Protein AF-A0A428T4E6-F1 (afdb_monomer)

Sequence (309 aa):
MQRTDRVSRVTAYCTAQAYKIKPTAEFLRKKHEAKTKLYDDCLYVIYALPLLNGTDGYRVRSRPILKTPGTGKTVLDLEIERSEQRDHHEGYFEDDAYTGASPDRGHSMPSHFSDRPVTPEEHNNPFRHDDDDSAMNRLAPDAKNFAEMFVYSYGVVVFWNFTEHQEKDILADLTFADADAIENGTSGLLTRPLDEDDFETEEFHFEYSADIKRPRVFNDMITLLPRSDHMIKLTISHAIAQSTRLCFFEERMSETMLDAQHVPKTLALTGELNMTRAEIIRMVGRLFKSRVDINLCECSLSDKSKQQS

Structure (mmCIF, N/CA/C/O backbone):
data_AF-A0A428T4E6-F1
#
_entry.id   AF-A0A428T4E6-F1
#
loop_
_atom_site.group_PDB
_atom_site.id
_atom_site.type_symbol
_atom_site.label_atom_id
_atom_site.label_alt_id
_atom_site.label_comp_id
_atom_site.label_asym_id
_atom_site.label_entity_id
_atom_site.label_seq_id
_atom_site.pdbx_PDB_ins_code
_atom_site.Cartn_x
_atom_site.Cartn_y
_atom_site.Cartn_z
_atom_site.occupancy
_atom_site.B_iso_or_equiv
_atom_site.auth_seq_id
_atom_site.auth_comp_id
_atom_site.auth_asym_id
_atom_site.auth_atom_id
_atom_site.pdbx_PDB_model_num
ATOM 1 N N . MET A 1 1 ? 5.502 -30.007 -1.366 1.00 38.00 1 MET A N 1
ATOM 2 C CA . MET A 1 1 ? 5.768 -28.784 -2.151 1.00 38.00 1 MET A CA 1
ATOM 3 C C . MET A 1 1 ? 4.434 -28.279 -2.664 1.00 38.00 1 MET A C 1
ATOM 5 O O . MET A 1 1 ? 3.852 -28.905 -3.543 1.00 38.00 1 MET A O 1
ATOM 9 N N . GLN A 1 2 ? 3.872 -27.289 -1.969 1.00 38.66 2 GLN A N 1
ATOM 10 C CA . GLN A 1 2 ? 2.518 -26.772 -2.186 1.00 38.66 2 GLN A CA 1
ATOM 11 C C . GLN A 1 2 ? 2.459 -25.927 -3.466 1.00 38.66 2 GLN A C 1
ATOM 13 O O . GLN A 1 2 ? 3.445 -25.326 -3.872 1.00 38.66 2 GLN A O 1
ATOM 18 N N . ARG A 1 3 ? 1.296 -25.917 -4.124 1.00 43.81 3 ARG A N 1
ATOM 19 C CA . ARG A 1 3 ? 1.036 -25.238 -5.409 1.00 43.81 3 ARG A CA 1
ATOM 20 C C . ARG A 1 3 ? 1.114 -23.699 -5.349 1.00 43.81 3 ARG A C 1
ATOM 22 O O . ARG A 1 3 ? 0.936 -23.068 -6.384 1.00 43.81 3 ARG A O 1
ATOM 29 N N . THR A 1 4 ? 1.387 -23.120 -4.184 1.00 43.72 4 THR A N 1
ATOM 30 C CA . THR A 1 4 ? 1.463 -21.677 -3.912 1.00 43.72 4 THR A CA 1
ATOM 31 C C . THR A 1 4 ? 2.691 -20.986 -4.519 1.00 43.72 4 THR A C 1
ATOM 33 O O . THR A 1 4 ? 2.640 -19.792 -4.767 1.00 43.72 4 THR A O 1
ATOM 36 N N . ASP A 1 5 ? 3.747 -21.719 -4.890 1.00 48.53 5 ASP A N 1
ATOM 37 C CA . ASP A 1 5 ? 4.975 -21.138 -5.476 1.00 48.53 5 ASP A CA 1
ATOM 38 C C . ASP A 1 5 ? 4.875 -20.745 -6.968 1.00 48.53 5 ASP A C 1
ATOM 40 O O . ASP A 1 5 ? 5.871 -20.347 -7.577 1.00 48.53 5 ASP A O 1
ATOM 44 N N . ARG A 1 6 ? 3.715 -20.908 -7.622 1.00 57.44 6 ARG A N 1
ATOM 45 C CA . ARG A 1 6 ? 3.610 -20.739 -9.088 1.00 57.44 6 ARG A CA 1
ATOM 46 C C . ARG A 1 6 ? 2.923 -19.471 -9.574 1.00 57.44 6 ARG A C 1
ATOM 48 O O . ARG A 1 6 ? 3.064 -19.171 -10.761 1.00 57.44 6 ARG A O 1
ATOM 55 N N . VAL A 1 7 ? 2.205 -18.754 -8.716 1.00 71.00 7 VAL A N 1
ATOM 56 C CA . VAL A 1 7 ? 1.372 -17.621 -9.137 1.00 71.00 7 VAL A CA 1
ATOM 57 C C . VAL A 1 7 ? 1.880 -16.344 -8.479 1.00 71.00 7 VAL A C 1
ATOM 59 O O . VAL A 1 7 ? 2.285 -16.358 -7.320 1.00 71.00 7 VAL A O 1
ATOM 62 N N . SER A 1 8 ? 1.930 -15.257 -9.246 1.00 88.38 8 SER A N 1
ATOM 63 C CA . SER A 1 8 ? 2.404 -13.973 -8.740 1.00 88.38 8 SER A CA 1
ATOM 64 C C . SER A 1 8 ? 1.383 -13.384 -7.758 1.00 88.38 8 SER A C 1
ATOM 66 O O . SER A 1 8 ? 0.182 -13.593 -7.913 1.00 88.38 8 SER A O 1
ATOM 68 N N . ARG A 1 9 ? 1.860 -12.666 -6.738 1.00 92.12 9 ARG A N 1
ATOM 69 C CA . ARG A 1 9 ? 1.040 -12.140 -5.634 1.00 92.12 9 ARG A CA 1
ATOM 70 C C . ARG A 1 9 ? 0.607 -10.698 -5.880 1.00 92.12 9 ARG A C 1
ATOM 72 O O . ARG A 1 9 ? 1.363 -9.928 -6.481 1.00 92.12 9 ARG A O 1
ATOM 79 N N . VAL A 1 10 ? -0.574 -10.348 -5.384 1.00 95.50 10 VAL A N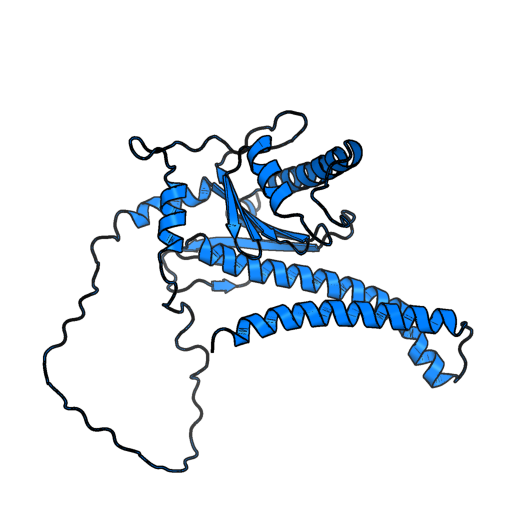 1
ATOM 80 C CA . VAL A 1 10 ? -1.001 -8.966 -5.157 1.00 95.50 10 VAL A CA 1
ATOM 81 C C . VAL A 1 10 ? -1.476 -8.858 -3.718 1.00 95.50 10 VAL A C 1
ATOM 83 O O . VAL A 1 10 ? -2.431 -9.531 -3.352 1.00 95.50 10 VAL A O 1
ATOM 86 N N . THR A 1 11 ? -0.837 -8.021 -2.914 1.00 96.88 11 THR A N 1
ATOM 87 C CA . THR A 1 11 ? -1.138 -7.937 -1.480 1.00 96.88 11 THR A CA 1
ATOM 88 C C . THR A 1 11 ? -1.366 -6.488 -1.088 1.00 96.88 11 THR A C 1
ATOM 90 O O . THR A 1 11 ? -0.564 -5.625 -1.444 1.00 96.88 11 THR A O 1
ATOM 93 N N . ALA A 1 12 ? -2.443 -6.200 -0.367 1.00 97.62 12 ALA A N 1
ATOM 94 C CA . ALA A 1 12 ? -2.733 -4.878 0.171 1.00 97.62 12 ALA A CA 1
ATOM 95 C C . ALA A 1 12 ? -2.578 -4.869 1.688 1.00 97.62 12 ALA A C 1
ATOM 97 O O . ALA A 1 12 ? -3.033 -5.793 2.348 1.00 97.62 12 ALA A O 1
ATOM 98 N N . TYR A 1 13 ? -1.970 -3.812 2.223 1.00 97.44 13 TYR A N 1
ATOM 99 C CA . TYR A 1 13 ? -1.756 -3.612 3.654 1.00 97.44 13 TYR A CA 1
ATOM 100 C C . TYR A 1 13 ? -2.266 -2.241 4.083 1.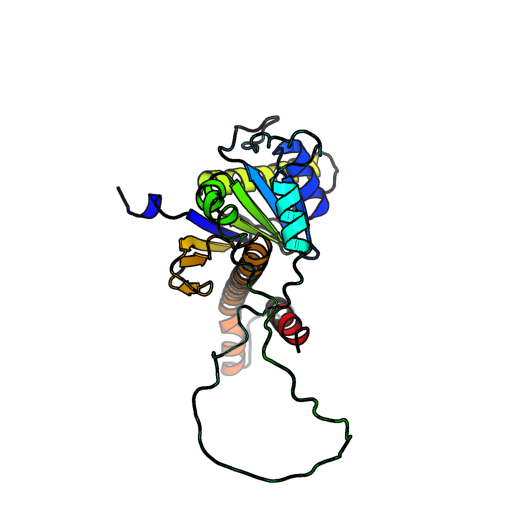00 97.44 13 TYR A C 1
ATOM 102 O O . TYR A 1 13 ? -1.838 -1.223 3.531 1.00 97.44 13 TYR A O 1
ATOM 110 N N . CYS A 1 14 ? -3.127 -2.197 5.096 1.00 96.38 14 CYS A N 1
ATOM 111 C CA . CYS A 1 14 ? -3.497 -0.976 5.802 1.00 96.38 14 CYS A CA 1
ATOM 112 C C . CYS A 1 14 ? -2.665 -0.864 7.082 1.00 96.38 14 CYS A C 1
ATOM 114 O O . CYS A 1 14 ? -2.940 -1.537 8.067 1.00 96.38 14 CYS A O 1
ATOM 116 N N . THR A 1 15 ? -1.647 -0.003 7.075 1.00 95.19 15 THR A N 1
ATOM 117 C CA . THR A 1 15 ? -0.630 0.062 8.147 1.00 95.19 15 THR A CA 1
ATOM 118 C C . THR A 1 15 ? -0.631 1.382 8.915 1.00 95.19 15 THR A C 1
ATOM 120 O O . THR A 1 15 ? 0.059 1.534 9.922 1.00 95.19 15 THR A O 1
ATOM 123 N N . ALA A 1 16 ? -1.370 2.386 8.438 1.00 94.38 16 ALA A N 1
ATOM 124 C CA . ALA A 1 16 ? -1.423 3.709 9.049 1.00 94.38 16 ALA A CA 1
ATOM 125 C C . ALA A 1 16 ? -2.749 4.416 8.760 1.00 94.38 16 ALA A C 1
ATOM 127 O O . ALA A 1 16 ? -3.536 4.014 7.901 1.00 94.38 16 ALA A O 1
ATOM 128 N N . GLN A 1 17 ? -2.998 5.541 9.436 1.00 91.00 17 GLN A N 1
ATOM 129 C CA . GLN A 1 17 ? -4.125 6.395 9.049 1.00 91.00 17 GLN A CA 1
ATOM 130 C C . GLN A 1 17 ? -3.865 7.141 7.740 1.00 91.00 17 GLN A C 1
ATOM 132 O O . GLN A 1 17 ? -4.818 7.359 6.994 1.00 91.00 17 GLN A O 1
ATOM 137 N N . ALA A 1 18 ? -2.615 7.538 7.479 1.00 93.06 18 ALA A N 1
ATOM 138 C CA . ALA A 1 18 ? -2.223 8.194 6.236 1.00 93.06 18 ALA A CA 1
ATOM 139 C C . ALA A 1 18 ? -0.715 8.090 5.953 1.00 93.06 18 ALA A C 1
ATOM 141 O O . ALA A 1 18 ? 0.103 8.110 6.877 1.00 93.06 18 ALA A O 1
ATOM 142 N N . TYR A 1 19 ? -0.363 8.087 4.664 1.00 94.94 19 TYR A N 1
ATOM 143 C CA . TYR A 1 19 ? 1.010 8.234 4.172 1.00 94.94 19 TYR A CA 1
ATOM 144 C C . TYR A 1 19 ? 1.249 9.643 3.632 1.00 94.94 19 TYR A C 1
ATOM 146 O O . TYR A 1 19 ? 0.488 10.163 2.812 1.00 94.94 19 TYR A O 1
ATOM 154 N N . LYS A 1 20 ? 2.373 10.255 4.013 1.00 94.50 20 LYS A N 1
ATOM 155 C CA . LYS A 1 20 ? 2.839 11.494 3.388 1.00 94.50 20 LYS A CA 1
ATOM 156 C C . LYS A 1 20 ? 3.534 11.159 2.074 1.00 94.50 20 LYS A C 1
ATOM 158 O O . LYS A 1 20 ? 4.721 10.833 2.029 1.00 94.50 20 LYS A O 1
ATOM 163 N N . ILE A 1 21 ? 2.780 11.279 0.988 1.00 94.81 21 ILE A N 1
ATOM 164 C CA . ILE A 1 21 ? 3.174 10.835 -0.352 1.00 94.81 21 ILE A CA 1
ATOM 165 C C . ILE A 1 21 ? 4.509 11.424 -0.836 1.00 94.81 21 ILE A C 1
ATOM 167 O O . ILE A 1 21 ? 5.379 10.684 -1.289 1.00 94.81 21 ILE A O 1
ATOM 171 N N . LYS A 1 22 ? 4.717 12.743 -0.719 1.00 94.00 22 LYS A N 1
ATOM 172 C CA . LYS A 1 22 ? 5.949 13.395 -1.206 1.00 94.00 22 LYS A CA 1
ATOM 173 C C . LYS A 1 22 ? 7.207 12.941 -0.437 1.00 94.00 22 LYS A C 1
ATOM 175 O O . LYS A 1 22 ? 8.137 12.485 -1.101 1.00 94.00 22 LYS A O 1
ATOM 180 N N . PRO A 1 23 ? 7.244 12.985 0.915 1.00 94.62 23 PRO A N 1
ATOM 181 C CA . PRO A 1 23 ? 8.342 12.396 1.688 1.00 94.62 23 PRO A CA 1
ATOM 182 C C . PRO A 1 23 ? 8.594 10.925 1.353 1.00 94.62 23 PRO A C 1
ATOM 184 O O . PRO A 1 23 ? 9.740 10.531 1.156 1.00 94.62 23 PRO A O 1
ATOM 187 N N . THR A 1 24 ? 7.525 10.138 1.202 1.00 95.62 24 THR A N 1
ATOM 188 C CA . THR A 1 24 ? 7.622 8.708 0.867 1.00 95.62 24 THR A CA 1
ATOM 189 C C . THR A 1 24 ? 8.270 8.499 -0.499 1.00 95.62 24 THR A C 1
ATOM 191 O O . THR A 1 24 ? 9.198 7.705 -0.637 1.00 95.62 24 THR A O 1
ATOM 194 N N . ALA A 1 25 ? 7.875 9.281 -1.504 1.00 96.19 25 ALA A N 1
ATOM 195 C CA . ALA A 1 25 ? 8.471 9.226 -2.835 1.00 96.19 25 ALA A CA 1
ATOM 196 C C . ALA A 1 25 ? 9.964 9.594 -2.832 1.00 96.19 25 ALA A C 1
ATOM 198 O O . ALA A 1 25 ? 10.751 9.016 -3.586 1.00 96.19 25 ALA A O 1
ATOM 199 N N . GLU A 1 26 ? 10.365 10.570 -2.012 1.00 95.00 26 GLU A N 1
ATOM 200 C CA . GLU A 1 26 ? 11.772 10.941 -1.860 1.00 95.00 26 GLU A CA 1
ATOM 201 C C . GLU A 1 26 ? 12.591 9.857 -1.171 1.00 95.00 26 GLU A C 1
ATOM 203 O O . GLU A 1 26 ? 13.692 9.554 -1.634 1.00 95.00 26 GLU A O 1
ATOM 208 N N . PHE A 1 27 ? 12.056 9.282 -0.096 1.00 95.00 27 PHE A N 1
ATOM 209 C CA . PHE A 1 27 ? 12.682 8.194 0.641 1.00 95.00 27 PHE A CA 1
ATOM 210 C C . PHE A 1 27 ? 12.947 6.995 -0.276 1.00 95.00 27 PHE A C 1
ATOM 212 O O . PHE A 1 27 ? 14.098 6.593 -0.442 1.00 95.00 27 PHE A O 1
ATOM 219 N N . LEU A 1 28 ? 11.917 6.501 -0.968 1.00 96.00 28 LEU A N 1
ATOM 220 C CA . LEU A 1 28 ? 12.029 5.324 -1.834 1.00 96.00 28 LEU A CA 1
ATOM 221 C C . LEU A 1 28 ? 12.982 5.558 -3.016 1.00 96.00 28 LEU A C 1
ATOM 223 O O . LEU A 1 28 ? 13.727 4.661 -3.406 1.00 96.00 28 LEU A O 1
ATOM 227 N N . ARG A 1 29 ? 13.031 6.783 -3.554 1.00 94.62 29 ARG A N 1
ATOM 228 C CA . ARG A 1 29 ? 13.977 7.134 -4.623 1.00 94.62 29 ARG A CA 1
ATOM 229 C C . ARG A 1 29 ? 15.424 7.205 -4.130 1.00 94.62 29 ARG A C 1
ATOM 231 O O . ARG A 1 29 ? 16.326 6.810 -4.860 1.00 94.62 29 ARG A O 1
ATOM 238 N N . LYS A 1 30 ? 15.657 7.747 -2.929 1.00 93.69 30 LYS A N 1
ATOM 239 C CA . LYS A 1 30 ? 17.008 7.966 -2.379 1.00 93.69 30 LYS A CA 1
ATOM 240 C C . LYS A 1 30 ? 17.595 6.708 -1.739 1.00 93.69 30 LYS A C 1
ATOM 242 O O . LYS A 1 30 ? 18.776 6.450 -1.923 1.00 93.69 30 LYS A O 1
ATOM 247 N N . LYS A 1 31 ? 16.795 5.967 -0.970 1.00 94.31 31 LYS A N 1
ATOM 248 C CA . LYS A 1 31 ? 17.252 4.827 -0.160 1.00 94.31 31 LYS A CA 1
ATOM 249 C C . LYS A 1 31 ? 17.039 3.491 -0.858 1.00 94.31 31 LYS A C 1
ATOM 251 O O . LYS A 1 31 ? 17.955 2.680 -0.890 1.00 94.31 31 LYS A O 1
ATOM 256 N N . HIS A 1 32 ? 15.876 3.290 -1.476 1.00 95.38 32 HIS A N 1
ATOM 257 C CA . HIS A 1 32 ? 15.578 2.036 -2.173 1.00 95.38 32 HIS A CA 1
ATOM 258 C C . HIS A 1 32 ? 16.009 2.072 -3.649 1.00 95.38 32 HIS A C 1
ATOM 260 O O . HIS A 1 32 ? 15.813 1.085 -4.349 1.00 95.38 32 H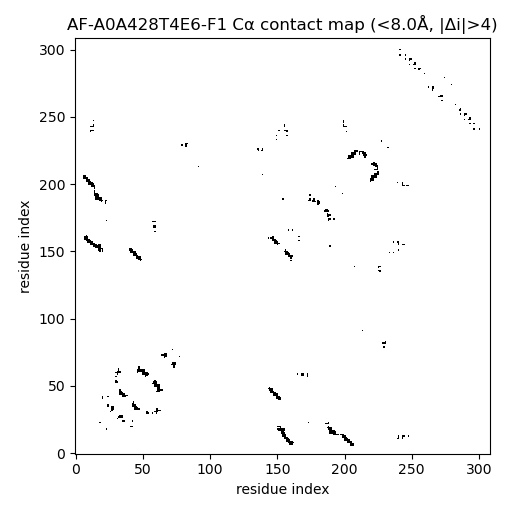IS A O 1
ATOM 266 N N . GLU A 1 33 ? 16.556 3.189 -4.150 1.00 94.38 33 GLU A N 1
ATOM 267 C CA . GLU A 1 33 ? 16.912 3.389 -5.570 1.00 94.38 33 GLU A CA 1
ATOM 268 C C . GLU A 1 33 ? 15.754 3.051 -6.537 1.00 94.38 33 GLU A C 1
ATOM 270 O O . GLU A 1 33 ? 15.963 2.712 -7.704 1.00 94.38 33 GLU A O 1
ATOM 275 N N . ALA A 1 34 ? 14.515 3.122 -6.040 1.00 93.81 34 ALA A N 1
ATOM 276 C CA . ALA A 1 34 ? 13.325 2.721 -6.770 1.00 93.81 34 ALA A CA 1
ATOM 277 C C . ALA A 1 34 ? 12.817 3.867 -7.645 1.00 93.81 34 ALA A C 1
ATOM 279 O O . ALA A 1 34 ? 12.963 5.055 -7.330 1.00 93.81 34 ALA A O 1
ATOM 280 N N . LYS A 1 35 ? 12.178 3.510 -8.758 1.00 92.25 35 LYS A N 1
ATOM 281 C CA . LYS A 1 35 ? 11.569 4.495 -9.646 1.00 92.25 35 LYS A CA 1
ATOM 282 C C . LYS A 1 35 ? 10.208 4.892 -9.091 1.00 92.25 35 LYS A C 1
ATOM 284 O O . LYS A 1 35 ? 9.406 4.019 -8.791 1.00 92.25 35 LYS A O 1
ATOM 289 N N . THR A 1 36 ? 9.941 6.190 -8.985 1.00 94.50 36 THR A N 1
ATOM 290 C CA . THR A 1 36 ? 8.690 6.715 -8.424 1.00 94.50 36 THR A CA 1
ATOM 291 C C . THR A 1 36 ? 7.962 7.619 -9.409 1.00 94.50 36 THR A C 1
ATOM 293 O O . THR A 1 36 ? 8.590 8.391 -10.138 1.00 94.50 36 THR A O 1
ATOM 296 N N . LYS A 1 37 ? 6.631 7.542 -9.408 1.00 93.31 37 LYS A N 1
ATOM 297 C CA . LYS A 1 37 ? 5.733 8.422 -10.150 1.00 93.31 37 LYS A CA 1
ATOM 298 C C . LYS A 1 37 ? 4.522 8.791 -9.300 1.00 93.31 37 LYS A C 1
ATOM 300 O O . LYS A 1 37 ? 3.977 7.958 -8.588 1.00 93.31 37 LYS A O 1
ATOM 305 N N . LEU A 1 38 ? 4.135 10.060 -9.356 1.00 93.94 38 LEU A N 1
ATOM 306 C CA . LEU A 1 38 ? 2.995 10.586 -8.617 1.00 93.94 38 LEU A CA 1
ATOM 307 C C . LEU A 1 38 ? 1.777 10.660 -9.534 1.00 93.94 38 LEU A C 1
ATOM 309 O O . LEU A 1 38 ? 1.871 11.238 -10.616 1.00 93.94 38 LEU A O 1
ATOM 313 N N . TYR A 1 39 ? 0.665 10.119 -9.053 1.00 90.12 39 TYR A N 1
ATOM 314 C CA . TYR A 1 39 ? -0.686 10.364 -9.551 1.00 90.12 39 TYR A CA 1
ATOM 315 C C . TYR A 1 39 ? -1.465 11.147 -8.486 1.00 90.12 39 TYR A C 1
ATOM 317 O O . TYR A 1 39 ? -0.963 11.342 -7.375 1.00 90.12 39 TYR A O 1
ATOM 325 N N . ASP A 1 40 ? -2.679 11.594 -8.807 1.00 80.56 40 ASP A N 1
ATOM 326 C CA . ASP A 1 40 ? -3.449 12.500 -7.942 1.00 80.56 40 ASP A CA 1
ATOM 327 C C . ASP A 1 40 ? -3.686 11.932 -6.530 1.00 80.56 40 ASP A C 1
ATOM 329 O O . ASP A 1 40 ? -3.444 12.623 -5.539 1.00 80.56 40 ASP A O 1
ATOM 333 N N . ASP A 1 41 ? -4.053 10.649 -6.431 1.00 82.50 41 ASP A N 1
ATOM 334 C CA . ASP A 1 41 ? -4.400 9.992 -5.159 1.00 82.50 41 ASP A CA 1
ATOM 335 C C . ASP A 1 41 ? -3.356 8.972 -4.666 1.00 82.50 41 ASP A C 1
ATOM 337 O O . ASP A 1 41 ? -3.501 8.408 -3.574 1.00 82.50 41 ASP A O 1
ATOM 341 N N . CYS A 1 42 ? -2.304 8.697 -5.446 1.00 94.06 42 CYS A N 1
ATOM 342 C CA . CYS A 1 42 ? -1.351 7.636 -5.119 1.00 94.06 42 CYS A CA 1
ATOM 343 C C . CYS A 1 42 ? 0.071 7.880 -5.633 1.00 94.06 42 CYS A C 1
ATOM 345 O O . CYS A 1 42 ? 0.313 8.564 -6.629 1.00 94.06 42 CYS A O 1
ATOM 347 N N . LEU A 1 43 ? 1.019 7.216 -4.986 1.00 96.94 43 LEU A N 1
ATOM 348 C CA . LEU A 1 43 ? 2.396 7.078 -5.428 1.00 96.94 43 LEU A CA 1
ATOM 349 C C . LEU A 1 43 ? 2.597 5.694 -6.043 1.00 96.94 43 LEU A C 1
ATOM 351 O O . LEU A 1 43 ? 2.483 4.685 -5.354 1.00 96.94 43 LEU A O 1
ATOM 355 N N . TYR A 1 44 ? 2.947 5.666 -7.322 1.00 96.38 44 TYR A N 1
ATOM 356 C CA . TYR A 1 44 ? 3.356 4.466 -8.039 1.00 96.38 44 TYR A CA 1
ATOM 357 C C . TYR A 1 44 ? 4.871 4.297 -7.966 1.00 96.38 44 TYR A C 1
ATOM 359 O O . TYR A 1 44 ? 5.636 5.243 -8.184 1.00 96.38 44 TYR A O 1
ATOM 367 N N . VAL A 1 45 ? 5.315 3.088 -7.645 1.00 96.44 45 VAL A N 1
ATOM 368 C CA . VAL A 1 45 ? 6.719 2.757 -7.419 1.00 96.44 45 VAL A CA 1
ATOM 369 C C . VAL A 1 45 ? 7.057 1.468 -8.144 1.00 96.44 45 VAL A C 1
ATOM 371 O O . VAL A 1 45 ? 6.326 0.488 -8.049 1.00 96.44 45 VAL A O 1
ATOM 374 N N . ILE A 1 46 ? 8.184 1.455 -8.848 1.00 94.50 46 ILE A N 1
ATOM 375 C CA . ILE A 1 46 ? 8.660 0.291 -9.592 1.00 94.50 46 ILE A CA 1
ATOM 376 C C . ILE A 1 46 ? 10.017 -0.133 -9.048 1.00 94.50 46 ILE A C 1
ATOM 378 O O . ILE A 1 46 ? 10.962 0.664 -8.988 1.00 94.50 46 ILE A O 1
ATOM 382 N N . TYR A 1 47 ? 10.106 -1.416 -8.725 1.00 94.50 47 TYR A N 1
ATOM 383 C CA . TYR A 1 47 ? 11.318 -2.123 -8.359 1.00 94.50 47 TYR A CA 1
ATOM 384 C C . TYR A 1 47 ? 11.704 -3.075 -9.476 1.00 94.50 47 TYR A C 1
ATOM 386 O O . TYR A 1 47 ? 10.903 -3.887 -9.927 1.00 94.50 47 TYR A O 1
ATOM 394 N N . ALA A 1 48 ? 12.952 -3.010 -9.911 1.00 92.56 48 ALA A N 1
ATOM 395 C CA . ALA A 1 48 ? 13.509 -4.020 -10.789 1.00 92.56 48 ALA A CA 1
ATOM 396 C C . ALA A 1 48 ? 14.043 -5.189 -9.942 1.00 92.56 48 ALA A C 1
ATOM 398 O O . ALA A 1 48 ? 14.742 -4.986 -8.947 1.00 92.56 48 ALA A O 1
ATOM 399 N N . LEU A 1 49 ? 13.713 -6.414 -10.344 1.00 90.38 49 LEU A N 1
ATOM 400 C CA . LEU A 1 49 ? 14.064 -7.653 -9.655 1.00 90.38 49 LEU A CA 1
ATOM 401 C C . LEU A 1 49 ? 15.348 -8.281 -10.237 1.00 90.38 49 LEU A C 1
ATOM 403 O O . LEU A 1 49 ? 15.611 -8.159 -11.441 1.00 90.38 49 LEU A O 1
ATOM 407 N N . PRO A 1 50 ? 16.167 -8.977 -9.427 1.00 92.25 50 PRO A N 1
ATOM 408 C CA . PRO A 1 50 ? 15.970 -9.238 -7.999 1.00 92.25 50 PRO A CA 1
ATOM 409 C C . PRO A 1 50 ? 16.212 -7.990 -7.139 1.00 92.25 50 PRO A C 1
ATOM 411 O O . PRO A 1 50 ? 17.043 -7.148 -7.487 1.00 92.25 50 PRO A O 1
ATOM 414 N N . LEU A 1 51 ? 15.498 -7.895 -6.012 1.00 93.06 51 LEU A N 1
ATOM 415 C CA . LEU A 1 51 ? 15.817 -6.909 -4.981 1.00 93.06 51 LEU A CA 1
ATOM 416 C C . LEU A 1 51 ? 17.205 -7.204 -4.408 1.00 93.06 51 LEU A C 1
ATOM 418 O O . LEU A 1 51 ? 17.602 -8.360 -4.254 1.00 93.06 51 LEU A O 1
ATOM 422 N N . LEU A 1 52 ? 17.942 -6.142 -4.118 1.00 94.06 52 LEU A N 1
ATOM 423 C CA . LEU A 1 52 ? 19.270 -6.191 -3.523 1.00 94.06 52 LEU A CA 1
ATOM 424 C C . LEU A 1 52 ? 19.172 -5.747 -2.064 1.00 94.06 52 LEU A C 1
ATOM 426 O O . LEU A 1 52 ? 18.240 -5.037 -1.691 1.00 94.06 52 LEU A O 1
ATOM 430 N N . ASN A 1 53 ? 20.165 -6.108 -1.256 1.00 93.00 53 ASN A N 1
ATOM 431 C CA . ASN A 1 53 ? 20.242 -5.618 0.117 1.00 93.00 53 ASN A CA 1
ATOM 432 C C . ASN A 1 53 ? 20.423 -4.094 0.120 1.00 93.00 53 ASN A C 1
ATOM 434 O O . ASN A 1 53 ? 21.203 -3.552 -0.680 1.00 93.00 53 ASN A O 1
ATOM 438 N N . GLY A 1 54 ? 19.696 -3.432 1.015 1.00 89.12 54 GLY A N 1
ATOM 439 C CA . GLY A 1 54 ? 19.769 -1.996 1.236 1.00 89.12 54 GLY A CA 1
ATOM 440 C C . GLY A 1 54 ? 21.086 -1.558 1.882 1.00 89.12 54 GLY A C 1
ATOM 441 O O . GLY A 1 54 ? 21.949 -2.362 2.249 1.00 89.12 54 GLY A O 1
ATOM 442 N N . THR A 1 55 ? 21.257 -0.245 1.977 1.00 86.00 55 THR A N 1
ATOM 443 C CA . THR A 1 55 ? 22.395 0.419 2.627 1.00 86.00 55 THR A CA 1
ATOM 444 C C . THR A 1 55 ? 21.891 1.284 3.778 1.00 86.00 55 THR A C 1
ATOM 446 O O . THR A 1 55 ? 20.699 1.552 3.868 1.00 86.00 55 THR A O 1
ATOM 449 N N . ASP A 1 56 ? 22.778 1.752 4.658 1.00 83.44 56 ASP A N 1
ATOM 450 C C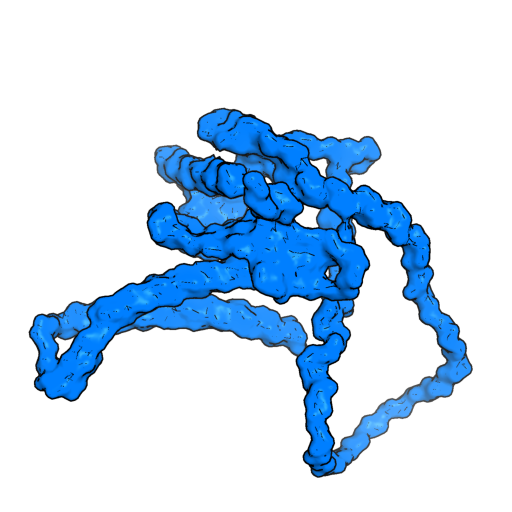A . ASP A 1 56 ? 22.430 2.652 5.774 1.00 83.44 56 ASP A CA 1
ATOM 451 C C . ASP A 1 56 ? 21.364 2.101 6.743 1.00 83.44 56 ASP A C 1
ATOM 453 O O . ASP A 1 56 ? 20.561 2.862 7.273 1.00 83.44 56 ASP A O 1
ATOM 457 N N . GLY A 1 57 ? 21.338 0.784 6.968 1.00 85.06 57 GLY A N 1
ATOM 458 C CA . GLY A 1 57 ? 20.391 0.144 7.891 1.00 85.06 57 GLY A CA 1
ATOM 459 C C . GLY A 1 57 ? 19.038 -0.240 7.280 1.00 85.06 57 GLY A C 1
ATOM 460 O O . GLY A 1 57 ? 18.261 -0.911 7.952 1.00 85.06 57 GLY A O 1
ATOM 461 N N . TYR A 1 58 ? 18.783 0.105 6.014 1.00 92.50 58 TYR A N 1
ATOM 462 C CA . TYR A 1 58 ? 17.602 -0.349 5.270 1.00 92.50 58 TYR A CA 1
ATOM 463 C C . TYR A 1 58 ? 17.817 -1.740 4.668 1.00 92.50 58 TYR A C 1
ATOM 465 O O . TYR A 1 58 ? 18.944 -2.125 4.334 1.00 92.50 58 TYR A O 1
ATOM 473 N N . ARG A 1 59 ? 16.735 -2.504 4.523 1.00 94.31 59 ARG A N 1
ATOM 474 C CA . ARG A 1 59 ? 16.764 -3.921 4.141 1.00 94.31 59 ARG A CA 1
ATOM 475 C C . ARG A 1 59 ? 16.844 -4.115 2.641 1.00 94.31 59 ARG A C 1
ATOM 477 O O . ARG A 1 59 ? 17.586 -4.993 2.196 1.00 94.31 59 ARG A O 1
ATOM 484 N N . VAL A 1 60 ? 16.152 -3.290 1.852 1.00 95.12 60 VAL A N 1
ATOM 485 C CA . VAL A 1 60 ? 16.007 -3.534 0.407 1.00 95.12 60 VAL A CA 1
ATOM 486 C C . VAL A 1 60 ? 16.336 -2.335 -0.480 1.00 95.12 60 VAL A C 1
ATOM 488 O O . VAL A 1 60 ? 16.163 -1.173 -0.122 1.00 95.12 60 VAL A O 1
ATOM 491 N N . ARG A 1 61 ? 16.764 -2.633 -1.710 1.00 94.44 61 ARG A N 1
ATOM 492 C CA . ARG A 1 61 ? 16.863 -1.675 -2.816 1.00 94.44 61 ARG A CA 1
ATOM 493 C C . ARG A 1 61 ? 16.589 -2.339 -4.166 1.00 94.44 61 ARG A C 1
ATOM 495 O O . ARG A 1 61 ? 16.841 -3.528 -4.361 1.00 94.44 61 ARG A O 1
ATOM 502 N N . SER A 1 62 ? 16.089 -1.559 -5.114 1.00 93.81 62 SER A N 1
ATOM 503 C CA . SER A 1 62 ? 15.911 -1.958 -6.508 1.00 93.81 62 SER A CA 1
ATOM 504 C C . SER A 1 62 ? 17.267 -2.118 -7.193 1.00 93.81 62 SER A C 1
ATOM 506 O O . SER A 1 62 ? 18.197 -1.349 -6.951 1.00 93.81 62 SER A O 1
ATOM 508 N N . ARG A 1 63 ? 17.384 -3.065 -8.129 1.00 91.94 63 ARG A N 1
ATOM 509 C CA . ARG A 1 63 ? 18.529 -3.055 -9.054 1.00 91.94 63 ARG A CA 1
ATOM 510 C C . ARG A 1 63 ? 18.476 -1.809 -9.963 1.00 91.94 63 ARG A C 1
ATOM 512 O O . ARG A 1 63 ? 17.381 -1.335 -10.287 1.00 91.94 63 ARG A O 1
ATOM 519 N N . PRO A 1 64 ? 19.626 -1.330 -10.469 1.00 86.12 64 PRO A N 1
ATOM 520 C CA . PRO A 1 64 ? 19.657 -0.275 -11.477 1.00 86.12 64 PRO A CA 1
ATOM 521 C C . PRO A 1 64 ? 18.953 -0.691 -12.778 1.00 86.12 64 PRO A C 1
ATOM 523 O O . PRO A 1 64 ? 19.187 -1.783 -13.308 1.00 86.12 64 PRO A O 1
ATOM 526 N N . ILE A 1 65 ? 18.119 0.201 -13.317 1.00 83.44 65 ILE A N 1
ATOM 527 C CA . ILE A 1 65 ? 17.430 0.017 -14.602 1.00 83.44 65 ILE A CA 1
ATOM 528 C C . ILE A 1 65 ? 18.284 0.637 -15.714 1.00 83.44 65 ILE A C 1
ATOM 530 O O . ILE A 1 65 ? 18.670 1.806 -15.639 1.00 83.44 65 ILE A O 1
ATOM 534 N N . LEU A 1 66 ? 18.582 -0.146 -16.754 1.00 78.81 66 LEU A N 1
ATOM 535 C CA . LEU A 1 66 ? 19.404 0.306 -17.875 1.00 78.81 66 LEU A CA 1
ATOM 536 C C . LEU A 1 66 ? 18.676 1.384 -18.692 1.00 78.81 66 LEU A C 1
ATOM 538 O O . LEU A 1 66 ? 17.493 1.259 -19.016 1.00 78.81 66 LEU A O 1
ATOM 542 N N . LYS A 1 67 ? 19.408 2.443 -19.044 1.00 81.25 67 LYS A N 1
ATOM 543 C CA . LYS A 1 67 ? 18.925 3.522 -19.912 1.00 81.25 67 LYS A CA 1
ATOM 544 C C . LYS A 1 67 ? 19.189 3.177 -21.372 1.00 81.25 67 LYS A C 1
ATOM 546 O O . LYS A 1 67 ? 20.256 2.662 -21.704 1.00 81.25 67 LYS A O 1
ATOM 551 N N . THR A 1 68 ? 18.238 3.496 -22.240 1.00 75.12 68 THR A N 1
ATOM 552 C CA . THR A 1 68 ? 18.374 3.257 -23.675 1.00 75.12 68 THR A CA 1
ATOM 553 C C . THR A 1 68 ? 19.412 4.221 -24.268 1.00 75.12 68 THR A C 1
ATOM 555 O O . THR A 1 68 ? 19.362 5.426 -23.979 1.00 75.12 68 THR A O 1
ATOM 558 N N . PRO A 1 69 ? 20.356 3.735 -25.098 1.00 65.56 69 PRO A N 1
ATOM 559 C CA . PRO A 1 69 ? 21.293 4.598 -25.810 1.00 65.56 69 PRO A CA 1
ATOM 560 C C . PRO A 1 69 ? 20.558 5.637 -26.670 1.00 65.56 69 PRO A C 1
ATOM 562 O O . PRO A 1 69 ? 19.635 5.300 -27.407 1.00 65.56 69 PRO A O 1
ATOM 565 N N . GLY A 1 70 ? 20.963 6.906 -26.578 1.00 72.69 70 GLY A N 1
ATOM 566 C CA . GLY A 1 70 ? 20.434 8.011 -27.390 1.00 72.69 70 GLY A CA 1
ATOM 567 C C . GLY A 1 70 ? 19.379 8.885 -26.701 1.00 72.69 70 GLY A C 1
ATOM 568 O O . GLY A 1 70 ? 19.496 10.104 -26.755 1.00 72.69 70 GLY A O 1
ATOM 569 N N . THR A 1 71 ? 18.394 8.307 -26.005 1.00 71.62 71 THR A N 1
ATOM 570 C CA . THR A 1 71 ? 17.327 9.085 -25.330 1.00 71.62 71 THR A CA 1
ATOM 571 C C . THR A 1 71 ? 17.618 9.383 -23.861 1.00 71.62 71 THR A C 1
ATOM 573 O O . THR A 1 71 ? 17.022 10.294 -23.293 1.00 71.62 71 THR A O 1
ATOM 576 N N . GLY A 1 72 ? 18.500 8.607 -23.216 1.00 74.56 72 GLY A N 1
ATOM 577 C CA . GLY A 1 72 ? 18.800 8.741 -21.784 1.00 74.56 72 GLY A CA 1
ATOM 578 C C . GLY A 1 72 ? 17.646 8.337 -20.851 1.00 74.56 72 GLY A C 1
ATOM 579 O O . GLY A 1 72 ? 17.813 8.380 -19.629 1.00 74.56 72 GLY A O 1
ATOM 580 N N . LYS A 1 73 ? 16.508 7.917 -21.418 1.00 78.00 73 LYS A N 1
ATOM 581 C CA . LYS A 1 73 ? 15.330 7.389 -20.724 1.00 78.00 73 LYS A CA 1
ATOM 582 C C . LYS A 1 73 ? 15.413 5.865 -20.621 1.00 78.00 73 LYS A C 1
ATOM 584 O O . LYS A 1 73 ? 16.033 5.207 -21.458 1.00 78.00 73 LYS A O 1
ATOM 589 N N . THR A 1 74 ? 14.807 5.294 -19.588 1.00 80.62 74 THR A N 1
ATOM 590 C CA . THR A 1 74 ? 14.641 3.839 -19.469 1.00 80.62 74 THR A CA 1
ATOM 591 C C . THR A 1 74 ? 13.511 3.360 -20.382 1.00 80.62 74 THR A C 1
ATOM 593 O O . THR A 1 74 ? 12.599 4.126 -20.690 1.00 80.62 74 THR A O 1
ATOM 596 N N . VAL A 1 75 ? 13.523 2.089 -20.796 1.00 77.69 75 VAL A N 1
ATOM 597 C CA . VAL A 1 75 ? 12.393 1.490 -21.542 1.00 77.69 75 VAL A CA 1
ATOM 598 C C . VAL A 1 75 ? 11.083 1.638 -20.756 1.00 77.69 75 VAL A C 1
ATOM 600 O O . VAL A 1 75 ? 10.054 1.978 -21.327 1.00 77.69 75 VAL A O 1
ATOM 603 N N . LEU A 1 76 ? 11.153 1.512 -19.428 1.00 80.69 76 LEU A N 1
ATOM 604 C CA . LEU A 1 76 ? 10.026 1.761 -18.530 1.00 80.69 76 LEU A CA 1
ATOM 605 C C . LEU A 1 76 ? 9.520 3.210 -18.565 1.00 80.69 76 LEU A C 1
ATOM 607 O O . LEU A 1 76 ? 8.340 3.434 -18.344 1.00 80.69 76 LEU A O 1
ATOM 611 N N . ASP A 1 77 ? 10.381 4.216 -18.762 1.00 81.94 77 ASP A N 1
ATOM 612 C CA . ASP A 1 77 ? 9.924 5.616 -18.883 1.00 81.94 77 ASP A CA 1
ATOM 613 C C . ASP A 1 77 ? 9.078 5.793 -20.136 1.00 81.94 77 ASP A C 1
ATOM 615 O O . ASP A 1 77 ? 8.013 6.397 -20.085 1.00 81.94 77 ASP A O 1
ATOM 619 N N . LEU A 1 78 ? 9.548 5.223 -21.244 1.00 80.19 78 LEU A N 1
ATOM 620 C CA . LEU A 1 78 ? 8.851 5.290 -22.521 1.00 80.19 78 LEU A CA 1
ATOM 621 C C . LEU A 1 78 ? 7.507 4.556 -22.461 1.00 80.19 78 LEU A C 1
ATOM 623 O O . LEU A 1 78 ? 6.536 5.030 -23.040 1.00 80.19 78 LEU A O 1
ATOM 627 N N . GLU A 1 79 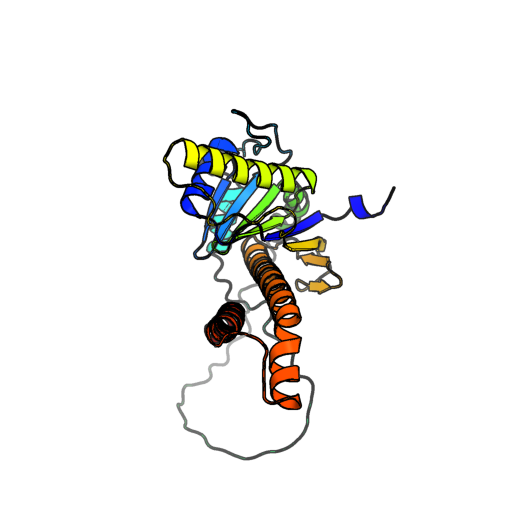? 7.437 3.432 -21.745 1.00 78.75 79 GLU A N 1
ATOM 628 C CA . GLU A 1 79 ? 6.191 2.673 -21.603 1.00 78.75 79 GLU A CA 1
ATOM 629 C C . GLU A 1 79 ? 5.154 3.404 -20.747 1.00 78.75 79 GLU A C 1
ATOM 631 O O . GLU A 1 79 ? 3.981 3.461 -21.116 1.00 78.75 79 GLU A O 1
ATOM 636 N N . ILE A 1 80 ? 5.582 4.012 -19.636 1.00 83.25 80 ILE A N 1
ATOM 637 C CA . ILE A 1 80 ? 4.705 4.830 -18.789 1.00 83.25 80 ILE A CA 1
ATOM 638 C C . ILE A 1 80 ? 4.176 6.029 -19.585 1.00 83.25 80 ILE A C 1
ATOM 640 O O . ILE A 1 80 ? 2.975 6.268 -19.603 1.00 83.25 80 ILE A O 1
ATOM 644 N N . GLU A 1 81 ? 5.052 6.754 -20.290 1.00 83.94 81 GLU A N 1
ATOM 645 C CA . GLU A 1 81 ? 4.645 7.895 -21.125 1.00 83.94 81 GLU A CA 1
ATOM 646 C C . GLU A 1 81 ? 3.669 7.474 -22.231 1.00 83.94 81 GLU A C 1
ATOM 648 O O . GLU A 1 81 ? 2.698 8.178 -22.495 1.00 83.94 81 GLU A O 1
ATOM 653 N N . ARG A 1 82 ? 3.895 6.314 -22.859 1.00 81.56 82 ARG A N 1
ATOM 654 C CA . ARG A 1 82 ? 3.001 5.786 -23.896 1.00 81.56 82 ARG A CA 1
ATOM 655 C C . ARG A 1 82 ? 1.628 5.431 -23.337 1.00 81.56 82 ARG A C 1
ATOM 657 O O . ARG A 1 82 ? 0.629 5.749 -23.971 1.00 81.56 82 ARG A O 1
ATOM 664 N N . SER A 1 83 ? 1.576 4.738 -22.202 1.00 80.00 83 SER A N 1
ATOM 665 C CA . SER A 1 83 ? 0.304 4.314 -21.603 1.00 80.00 83 SER A CA 1
ATOM 666 C C . SER A 1 83 ? -0.510 5.501 -21.091 1.00 80.00 83 SER A C 1
ATOM 668 O O . SER A 1 83 ? -1.718 5.500 -21.247 1.00 80.00 83 SER A O 1
ATOM 670 N N . GLU A 1 84 ? 0.133 6.566 -20.615 1.00 83.19 84 GLU A N 1
ATOM 671 C CA . GLU A 1 84 ? -0.564 7.799 -20.217 1.00 83.19 84 GLU A CA 1
ATOM 672 C C . GLU A 1 84 ? -1.094 8.628 -21.388 1.00 83.19 84 GLU A C 1
ATOM 674 O O . GLU A 1 84 ? -2.043 9.386 -21.224 1.00 83.19 84 GLU A O 1
ATOM 679 N N . GLN A 1 85 ? -0.478 8.510 -22.566 1.00 78.19 85 GLN A N 1
ATOM 680 C CA . GLN A 1 85 ? -0.953 9.168 -23.786 1.00 78.19 85 GLN A CA 1
ATOM 681 C C . GLN A 1 85 ? -2.090 8.412 -24.470 1.00 78.19 85 GLN A C 1
ATOM 683 O O . GLN A 1 85 ? -2.724 8.955 -25.377 1.00 78.19 85 GLN A O 1
ATOM 688 N N . ARG A 1 86 ? -2.346 7.159 -24.078 1.00 72.69 86 ARG A N 1
ATOM 689 C CA . ARG A 1 86 ? -3.551 6.461 -24.508 1.00 72.69 86 ARG A CA 1
ATOM 690 C C . ARG A 1 86 ? -4.712 7.096 -23.751 1.00 72.69 86 ARG A C 1
ATOM 692 O O . ARG A 1 86 ? -4.892 6.835 -22.567 1.00 72.69 86 ARG A O 1
ATOM 699 N N . ASP A 1 87 ? -5.494 7.928 -24.437 1.00 53.22 87 ASP A N 1
ATOM 700 C CA . ASP A 1 87 ? -6.836 8.276 -23.975 1.00 53.22 87 ASP A CA 1
ATOM 701 C C . ASP A 1 87 ? -7.579 6.950 -23.788 1.00 53.22 87 ASP A C 1
ATOM 703 O O . ASP A 1 87 ? -7.952 6.288 -24.759 1.00 53.22 87 ASP A O 1
ATOM 707 N N . HIS A 1 88 ? -7.731 6.510 -22.538 1.00 52.50 88 HIS A N 1
ATOM 708 C CA . HIS A 1 88 ? -8.470 5.306 -22.166 1.00 52.50 88 HIS A CA 1
ATOM 709 C C . HIS A 1 88 ? -9.982 5.545 -22.328 1.00 52.50 88 HIS A C 1
ATOM 711 O O . HIS A 1 88 ? -10.760 5.375 -21.396 1.00 52.50 88 HIS A O 1
ATOM 717 N N . HIS A 1 89 ? -10.391 5.969 -23.523 1.00 43.28 89 HIS A N 1
ATOM 718 C CA . HIS A 1 89 ? -11.769 6.233 -23.924 1.00 43.28 89 HIS A CA 1
ATOM 719 C C . HIS A 1 89 ? -12.372 5.056 -24.716 1.00 43.28 89 HIS A C 1
ATOM 721 O O . HIS A 1 89 ? -13.355 5.225 -25.428 1.00 43.28 89 HIS A O 1
ATOM 727 N N . GLU A 1 90 ? -11.789 3.859 -24.592 1.00 44.12 90 GLU A N 1
ATOM 728 C CA . GLU A 1 90 ? -12.460 2.593 -24.896 1.00 44.12 90 GLU A CA 1
ATOM 729 C C . GLU A 1 90 ? -12.732 1.889 -23.566 1.00 44.12 90 GLU A C 1
ATOM 731 O O . GLU A 1 90 ? -11.835 1.317 -22.937 1.00 44.12 90 GLU A O 1
ATOM 736 N N . GLY A 1 91 ? -13.976 1.977 -23.095 1.00 44.44 91 GLY A N 1
ATOM 737 C CA . GLY A 1 91 ? -14.414 1.273 -21.904 1.00 44.44 91 GLY A CA 1
ATOM 738 C C . GLY A 1 91 ? -14.225 -0.234 -22.080 1.00 44.44 91 GLY A C 1
ATOM 739 O O . GLY A 1 91 ? -14.949 -0.878 -22.830 1.00 44.44 91 GLY A O 1
ATOM 740 N N . TYR A 1 92 ? -13.313 -0.843 -21.316 1.00 50.97 92 TYR A N 1
ATOM 741 C CA . TYR A 1 92 ? -13.214 -2.310 -21.205 1.00 50.97 92 TYR A CA 1
ATOM 742 C C . TYR A 1 92 ? -14.534 -2.963 -20.737 1.00 50.97 92 TYR A C 1
ATOM 744 O O . TYR A 1 92 ? -14.722 -4.173 -20.894 1.00 50.97 92 TYR A O 1
ATOM 752 N N . PHE A 1 93 ? -15.435 -2.160 -20.161 1.00 49.41 93 PHE A N 1
ATOM 753 C CA . PHE A 1 93 ? -16.714 -2.547 -19.571 1.00 49.41 93 PHE A CA 1
ATOM 754 C C . PHE A 1 93 ? -17.942 -2.106 -20.382 1.00 49.41 93 PHE A C 1
ATOM 756 O O . PHE A 1 93 ? -19.062 -2.409 -19.974 1.00 49.41 93 PHE A O 1
ATOM 763 N N . GLU A 1 94 ? -17.769 -1.427 -21.517 1.00 44.44 94 GLU A N 1
ATOM 764 C CA . GLU A 1 94 ? -18.888 -0.911 -22.310 1.00 44.44 94 GLU A CA 1
ATOM 765 C C . GLU A 1 94 ? -19.295 -1.947 -23.361 1.00 44.44 94 GLU A C 1
ATOM 767 O O . GLU A 1 94 ? -18.823 -1.958 -24.489 1.00 44.44 94 GLU A O 1
ATOM 772 N N . ASP A 1 95 ? -19.995 -2.973 -22.879 1.00 46.38 95 ASP A N 1
ATOM 773 C CA . ASP A 1 95 ? -21.143 -3.618 -23.529 1.00 46.38 95 ASP A CA 1
ATOM 774 C C . ASP A 1 95 ? -21.387 -4.984 -22.862 1.00 46.38 95 ASP A C 1
ATOM 776 O O . ASP A 1 95 ? -20.462 -5.789 -22.669 1.00 46.38 95 ASP A O 1
ATOM 780 N N . ASP A 1 96 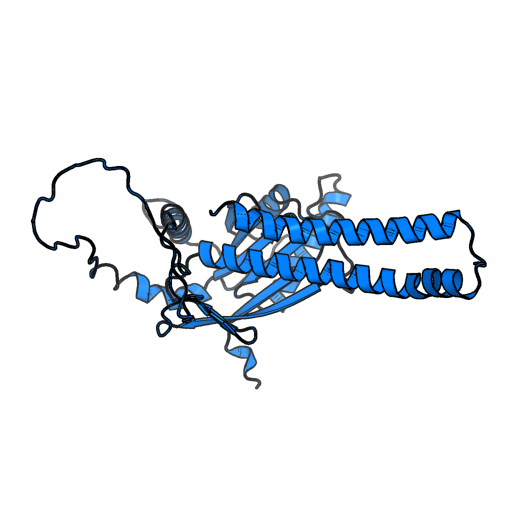? -22.659 -5.211 -22.517 1.00 43.84 96 ASP A N 1
ATOM 781 C CA . ASP A 1 96 ? -23.317 -6.495 -22.214 1.00 43.84 96 ASP A CA 1
ATOM 782 C C . ASP A 1 96 ? -23.402 -7.032 -20.768 1.00 43.84 96 ASP A C 1
ATOM 784 O O . ASP A 1 96 ? -23.690 -8.214 -20.580 1.00 43.84 96 ASP A O 1
ATOM 788 N N . ALA A 1 97 ? -23.271 -6.215 -19.714 1.00 44.94 97 ALA A N 1
ATOM 789 C CA . ALA A 1 97 ? -23.516 -6.708 -18.341 1.00 44.94 97 ALA A CA 1
ATOM 790 C C . ALA A 1 97 ? -24.984 -6.627 -17.852 1.00 44.94 97 ALA A C 1
ATOM 792 O O . ALA A 1 97 ? -25.312 -7.266 -16.855 1.00 44.94 97 ALA A O 1
ATOM 793 N N . TYR A 1 98 ? -25.883 -5.894 -18.530 1.00 47.78 98 TYR A N 1
ATOM 794 C CA . TYR A 1 98 ? -27.276 -5.711 -18.063 1.00 47.78 98 TYR A CA 1
ATOM 795 C C . TYR A 1 98 ? -28.374 -5.788 -19.138 1.00 47.78 98 TYR A C 1
ATOM 797 O O . TYR A 1 98 ? -29.552 -5.642 -18.817 1.00 47.78 98 TYR A O 1
ATOM 805 N N . THR A 1 99 ? -28.060 -6.101 -20.394 1.00 41.34 99 THR A N 1
ATOM 806 C CA . THR A 1 99 ? -29.066 -6.308 -21.457 1.00 41.34 99 THR A CA 1
ATOM 807 C C . THR A 1 99 ? -29.632 -7.738 -21.436 1.00 41.34 99 THR A C 1
ATOM 809 O O . THR A 1 99 ? -29.780 -8.410 -22.453 1.00 41.34 99 THR A O 1
ATOM 812 N N . GLY A 1 100 ? -29.983 -8.218 -20.241 1.00 35.75 100 GLY A N 1
ATOM 813 C CA . GLY A 1 100 ? -30.770 -9.430 -20.035 1.00 35.75 100 GLY A CA 1
ATOM 814 C C . GLY A 1 100 ? -32.265 -9.120 -20.122 1.00 35.75 100 GLY A C 1
ATOM 815 O O . GLY A 1 100 ? -32.850 -8.617 -19.172 1.00 35.75 100 GLY A O 1
ATOM 816 N N . ALA A 1 101 ? -32.846 -9.406 -21.286 1.00 39.00 101 ALA A N 1
ATOM 817 C CA . ALA A 1 101 ? -34.267 -9.450 -21.646 1.00 39.00 101 ALA A CA 1
ATOM 818 C C . ALA A 1 101 ? -35.332 -9.213 -20.541 1.00 39.00 101 ALA A C 1
ATOM 820 O O . ALA A 1 101 ? -35.507 -10.006 -19.618 1.00 39.00 101 ALA A O 1
ATOM 821 N N . SER A 1 102 ? -36.192 -8.215 -20.764 1.00 30.70 102 SER A N 1
ATOM 822 C CA . SER A 1 102 ? -37.592 -8.222 -20.311 1.00 30.70 102 SER A CA 1
ATOM 823 C C . SER A 1 102 ? -38.476 -7.600 -21.401 1.00 30.70 102 SER A C 1
ATOM 825 O O . SER A 1 102 ? -38.162 -6.501 -21.860 1.00 30.70 102 SER A O 1
ATOM 827 N N . PRO A 1 103 ? -39.538 -8.280 -21.872 1.00 42.53 103 PRO A N 1
ATOM 828 C CA . PRO A 1 103 ? -40.424 -7.738 -22.888 1.00 42.53 103 PRO A CA 1
ATOM 829 C C . PRO A 1 103 ? -41.548 -6.905 -22.252 1.00 42.53 103 PRO A C 1
ATOM 831 O O . PRO A 1 103 ? -42.102 -7.272 -21.221 1.00 42.53 103 PRO A O 1
ATOM 834 N N . ASP A 1 104 ? -41.925 -5.851 -22.975 1.00 32.94 104 ASP A N 1
ATOM 835 C CA . ASP A 1 104 ? -43.224 -5.167 -22.943 1.00 32.94 104 ASP A CA 1
ATOM 836 C C . ASP A 1 104 ? -43.475 -4.083 -21.870 1.00 32.94 104 ASP A C 1
ATOM 838 O O . ASP A 1 104 ? -43.761 -4.357 -20.706 1.00 32.94 104 ASP A O 1
ATOM 842 N N . ARG A 1 105 ? -43.467 -2.816 -22.317 1.00 33.81 105 ARG A N 1
ATOM 843 C CA . ARG A 1 105 ? -44.647 -1.922 -22.331 1.00 33.81 105 ARG A CA 1
ATOM 844 C C . ARG A 1 105 ? -44.289 -0.570 -22.951 1.00 33.81 105 ARG A C 1
ATOM 846 O O . ARG A 1 105 ? -43.409 0.137 -22.471 1.00 33.81 105 ARG A O 1
ATOM 853 N N . GLY A 1 106 ? -44.983 -0.227 -24.034 1.00 33.59 106 GLY A N 1
ATOM 854 C CA . GLY A 1 106 ? -44.793 1.022 -24.768 1.00 33.59 106 GLY A CA 1
ATOM 855 C C . GLY A 1 106 ? -45.376 2.260 -24.088 1.00 33.59 106 GLY A C 1
ATOM 856 O O . GLY A 1 106 ? -46.237 2.152 -23.224 1.00 33.59 106 GLY A O 1
ATOM 857 N N . HIS A 1 107 ? -44.912 3.430 -24.533 1.00 32.59 107 HIS A N 1
ATOM 858 C CA . HIS A 1 107 ? -45.710 4.621 -24.847 1.00 32.59 107 HIS A CA 1
ATOM 859 C C . HIS A 1 107 ? -44.839 5.665 -25.575 1.00 32.59 107 HIS A C 1
ATOM 861 O O . HIS A 1 107 ? -43.614 5.636 -25.521 1.00 32.59 107 HIS A O 1
ATOM 867 N N . SER A 1 108 ? -45.508 6.530 -26.330 1.00 27.30 108 SER A N 1
ATOM 868 C CA . SER A 1 108 ? -45.079 7.103 -27.607 1.00 27.30 108 SER A CA 1
ATOM 869 C C . SER A 1 108 ? -44.685 8.594 -27.550 1.00 27.30 108 SER A C 1
ATOM 871 O O . SER A 1 108 ? -45.460 9.373 -27.009 1.00 27.30 108 SER A O 1
ATOM 873 N N . MET A 1 109 ? -43.616 8.957 -28.292 1.00 29.16 109 MET A N 1
ATOM 874 C CA . MET A 1 109 ? -43.446 10.147 -29.183 1.00 29.16 109 MET A CA 1
ATOM 875 C C . MET A 1 109 ? -43.385 11.579 -28.568 1.00 29.16 109 MET A C 1
ATOM 877 O O . MET A 1 109 ? -43.835 11.750 -27.441 1.00 29.16 109 MET A O 1
ATOM 881 N N . PRO A 1 110 ? -42.939 12.652 -29.292 1.00 40.19 110 PRO A N 1
ATOM 882 C CA . PRO A 1 110 ? -42.407 12.745 -30.669 1.00 40.19 110 PRO A CA 1
ATOM 883 C C . PRO A 1 110 ? -41.136 13.620 -30.892 1.00 40.19 110 PRO A C 1
ATOM 885 O O . PRO A 1 110 ? -40.745 14.476 -30.107 1.00 40.19 110 PRO A O 1
ATOM 888 N N . SER A 1 111 ? -40.592 13.411 -32.093 1.00 37.34 111 SER A N 1
ATOM 889 C CA . SER A 1 111 ? -39.703 14.212 -32.951 1.00 37.34 111 SER A CA 1
ATOM 890 C C . SER A 1 111 ? -39.557 15.729 -32.732 1.00 37.34 111 SER A C 1
ATOM 892 O O . SER A 1 111 ? -40.544 16.466 -32.763 1.00 37.34 111 SER A O 1
ATOM 894 N N . HIS A 1 112 ? -38.309 16.205 -32.835 1.00 29.73 112 HIS A N 1
ATOM 895 C CA . HIS A 1 112 ? -38.007 17.438 -33.565 1.00 29.73 112 HIS A CA 1
ATOM 896 C C . HIS A 1 112 ? -36.821 17.230 -34.518 1.00 29.73 112 HIS A C 1
ATOM 898 O O . HIS A 1 112 ? -35.734 16.827 -34.120 1.00 29.73 112 HIS A O 1
ATOM 904 N N . PHE A 1 113 ? -37.099 17.481 -35.795 1.00 30.48 113 PHE A N 1
ATOM 905 C CA . PHE A 1 113 ? -36.201 17.434 -36.942 1.00 30.48 113 PHE A CA 1
ATOM 906 C C . PHE A 1 113 ? -35.049 18.443 -36.826 1.00 30.48 113 PHE A C 1
ATOM 908 O O . PHE A 1 113 ? -35.293 19.633 -36.623 1.00 30.48 113 PHE A O 1
ATOM 915 N N . SER A 1 114 ? -33.830 17.998 -37.129 1.00 33.09 114 SER A N 1
ATOM 916 C CA . SER A 1 114 ? -32.872 18.793 -37.898 1.00 33.09 114 SER A CA 1
ATOM 917 C C . SER A 1 114 ? -32.255 17.908 -38.981 1.00 33.09 114 SER A C 1
ATOM 919 O O . SER A 1 114 ? -31.661 16.863 -38.742 1.00 33.09 114 SER A O 1
ATOM 921 N N . ASP A 1 115 ? -32.529 18.339 -40.201 1.00 30.75 115 ASP A N 1
ATOM 922 C CA . ASP A 1 115 ? -32.278 17.703 -41.481 1.00 30.75 115 ASP A CA 1
ATOM 923 C C . ASP A 1 115 ? -30.826 17.972 -41.910 1.00 30.75 115 ASP A C 1
ATOM 925 O O . ASP A 1 115 ? -30.417 19.136 -41.956 1.00 30.75 115 ASP A O 1
ATOM 929 N N . ARG A 1 116 ? -30.036 16.930 -42.208 1.00 31.80 116 ARG A N 1
ATOM 930 C CA . ARG A 1 116 ? -28.808 17.028 -43.021 1.00 31.80 116 ARG A CA 1
ATOM 931 C C . ARG A 1 116 ? -28.478 15.677 -43.685 1.00 31.80 116 ARG A C 1
ATOM 933 O O . ARG A 1 116 ? -28.724 14.632 -43.089 1.00 31.80 116 ARG A O 1
ATOM 940 N N . PRO A 1 117 ? -27.983 15.697 -44.936 1.00 33.16 117 PRO A N 1
ATOM 941 C CA . PRO A 1 117 ? -28.261 14.665 -45.932 1.00 33.16 117 PRO A CA 1
ATOM 942 C C . PRO A 1 117 ? -27.350 13.436 -45.840 1.00 33.16 117 PRO A C 1
ATOM 944 O O . PRO A 1 117 ? -26.173 13.531 -45.503 1.00 33.16 117 PRO A O 1
ATOM 947 N N . VAL A 1 118 ? -27.915 12.292 -46.229 1.00 33.09 118 VAL A N 1
ATOM 948 C CA . VAL A 1 118 ? -27.236 11.005 -46.414 1.00 33.09 118 VAL A CA 1
ATOM 949 C C . VAL A 1 118 ? -26.439 11.028 -47.722 1.00 33.09 118 VAL A C 1
ATOM 951 O O . VAL A 1 118 ? -27.022 11.138 -48.800 1.00 33.09 118 VAL A O 1
ATOM 954 N N . THR A 1 119 ? -25.117 10.880 -47.637 1.00 32.78 119 THR A N 1
ATOM 955 C CA . THR A 1 119 ? -24.258 10.455 -48.754 1.00 32.78 119 THR A CA 1
ATOM 956 C C . THR A 1 119 ? -23.964 8.956 -48.623 1.00 32.78 119 THR A C 1
ATOM 958 O O . THR A 1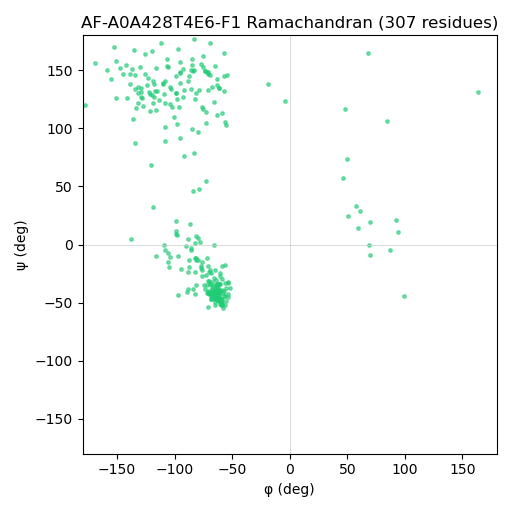 119 ? -23.566 8.527 -47.538 1.00 32.78 119 THR A O 1
ATOM 961 N N . PRO A 1 120 ? -24.147 8.141 -49.677 1.00 44.09 120 PRO A N 1
ATOM 962 C CA . PRO A 1 120 ? -23.853 6.715 -49.645 1.00 44.09 120 PRO A CA 1
ATOM 963 C C . PRO A 1 120 ? -22.445 6.451 -50.195 1.00 44.09 120 PRO A C 1
ATOM 965 O O . PRO A 1 120 ? -22.292 6.255 -51.395 1.00 44.09 120 PRO A O 1
ATOM 968 N N . GLU A 1 121 ? -21.420 6.429 -49.340 1.00 32.19 121 GLU A N 1
ATOM 969 C CA . GLU A 1 121 ? -20.071 6.006 -49.745 1.00 32.19 121 GLU A CA 1
ATOM 970 C C . GLU A 1 121 ? -19.440 5.082 -48.691 1.00 32.19 121 GLU A C 1
ATOM 972 O O . GLU A 1 121 ? -19.124 5.479 -47.577 1.00 32.19 121 GLU A O 1
ATOM 977 N N . GLU A 1 122 ? -19.369 3.810 -49.087 1.00 32.25 122 GLU A N 1
ATOM 978 C CA . GLU A 1 122 ? -18.306 2.827 -48.857 1.00 32.25 122 GLU A CA 1
ATOM 979 C C . GLU A 1 122 ? -17.729 2.639 -47.441 1.00 32.25 122 GLU A C 1
ATOM 981 O O . GLU A 1 122 ? -17.036 3.467 -46.858 1.00 32.25 122 GLU A O 1
ATOM 986 N N . HIS A 1 123 ? -17.945 1.420 -46.940 1.00 41.59 123 HIS A N 1
ATOM 987 C CA . HIS A 1 123 ? -17.279 0.850 -45.779 1.00 41.59 123 HIS A CA 1
ATOM 988 C C . HIS A 1 123 ? -15.761 0.873 -45.980 1.00 41.59 123 HIS A C 1
ATOM 990 O O . HIS A 1 123 ? -15.216 0.032 -46.694 1.00 41.59 123 HIS A O 1
ATOM 996 N N . ASN A 1 124 ? -15.074 1.782 -45.298 1.00 33.66 124 ASN A N 1
ATOM 997 C CA . ASN A 1 124 ? -13.629 1.720 -45.154 1.00 33.66 124 ASN A CA 1
ATOM 998 C C . ASN A 1 124 ? -13.278 1.995 -43.688 1.00 33.66 124 ASN A C 1
ATOM 1000 O O . ASN A 1 124 ? -13.078 3.136 -43.287 1.00 33.66 124 ASN A O 1
ATOM 1004 N N . ASN A 1 125 ? -13.264 0.936 -42.872 1.00 37.59 125 ASN A N 1
ATOM 1005 C CA . ASN A 1 125 ? -12.710 0.967 -41.517 1.00 37.59 125 ASN A CA 1
ATOM 1006 C C . ASN A 1 125 ? -11.199 1.258 -41.619 1.00 37.59 125 ASN A C 1
ATOM 1008 O O . ASN A 1 125 ? -10.470 0.369 -42.065 1.00 37.59 125 ASN A O 1
ATOM 1012 N N . PRO A 1 126 ? -10.680 2.426 -41.188 1.00 37.59 126 PRO A N 1
ATOM 1013 C CA . PRO A 1 126 ? -9.259 2.744 -41.343 1.00 37.59 126 PRO A CA 1
ATOM 1014 C C . PRO A 1 126 ? -8.366 2.130 -40.254 1.00 37.59 126 PRO A C 1
ATOM 1016 O O . PRO A 1 126 ? -7.161 2.354 -40.262 1.00 37.59 126 PRO A O 1
ATOM 1019 N N . PHE A 1 127 ? -8.917 1.360 -39.313 1.00 37.22 127 PHE A N 1
ATOM 1020 C CA . PHE A 1 127 ? -8.178 0.872 -38.146 1.00 37.22 127 PHE A CA 1
ATOM 1021 C C . PHE A 1 127 ? -8.151 -0.656 -38.083 1.00 37.22 127 PHE A C 1
ATOM 1023 O O . PHE A 1 127 ? -8.721 -1.286 -37.199 1.00 37.22 127 PHE A O 1
ATOM 1030 N N . ARG A 1 128 ? -7.443 -1.264 -39.036 1.00 42.25 128 ARG A N 1
ATOM 1031 C CA . ARG A 1 128 ? -6.737 -2.528 -38.797 1.00 42.25 128 ARG A CA 1
ATOM 1032 C C . ARG A 1 128 ? -5.246 -2.224 -38.760 1.00 42.25 128 ARG A C 1
ATOM 1034 O O . ARG A 1 128 ? -4.573 -2.240 -39.785 1.00 42.25 128 ARG A O 1
ATOM 1041 N N . HIS A 1 129 ? -4.735 -1.900 -37.575 1.00 42.19 129 HIS A N 1
ATOM 1042 C CA . HIS A 1 129 ? -3.303 -1.991 -37.302 1.00 42.19 129 HIS A CA 1
ATOM 1043 C C . HIS A 1 129 ? -2.980 -3.441 -36.924 1.00 42.19 129 HIS A C 1
ATOM 1045 O O . HIS A 1 129 ? -2.836 -3.776 -35.755 1.00 42.19 129 HIS A O 1
ATOM 1051 N N . ASP A 1 130 ? -2.890 -4.295 -37.944 1.00 40.16 130 ASP A N 1
ATOM 1052 C CA . ASP A 1 130 ? -2.445 -5.693 -37.826 1.00 40.16 130 ASP A CA 1
ATOM 1053 C C . ASP A 1 130 ? -0.901 -5.832 -37.792 1.00 40.16 130 ASP A C 1
ATOM 1055 O O . ASP A 1 130 ? -0.386 -6.946 -37.788 1.00 40.16 130 ASP A O 1
ATOM 1059 N N . ASP A 1 131 ? -0.134 -4.732 -37.717 1.00 41.41 131 ASP A N 1
ATOM 1060 C CA . ASP A 1 131 ? 1.343 -4.769 -37.775 1.00 41.41 131 ASP A CA 1
ATOM 1061 C C . ASP A 1 131 ? 2.079 -4.543 -36.431 1.00 41.41 131 ASP A C 1
ATOM 1063 O O . ASP A 1 131 ? 3.289 -4.764 -36.359 1.00 41.41 131 ASP A O 1
ATOM 1067 N N . ASP A 1 132 ? 1.396 -4.184 -35.333 1.00 44.41 132 ASP A N 1
ATOM 1068 C CA . ASP A 1 132 ? 2.046 -3.949 -34.017 1.00 44.41 132 ASP A CA 1
ATOM 1069 C C . ASP A 1 132 ? 1.948 -5.151 -33.049 1.00 44.41 132 ASP A C 1
ATOM 1071 O O . ASP A 1 132 ? 2.288 -5.085 -31.866 1.00 44.41 132 ASP A O 1
ATOM 1075 N N . ASP A 1 133 ? 1.481 -6.302 -33.539 1.00 45.28 133 ASP A N 1
ATOM 1076 C CA . ASP A 1 133 ? 1.241 -7.488 -32.705 1.00 45.28 133 ASP A CA 1
ATOM 1077 C C . ASP A 1 133 ? 2.531 -8.254 -32.343 1.00 45.28 133 ASP A C 1
ATOM 1079 O O . ASP A 1 133 ? 2.595 -9.011 -31.371 1.00 45.28 133 ASP A O 1
ATOM 1083 N N . SER A 1 134 ? 3.615 -8.024 -33.091 1.00 43.38 134 SER A N 1
ATOM 1084 C CA . SER A 1 134 ? 4.845 -8.818 -32.978 1.00 43.38 134 SER A CA 1
ATOM 1085 C C . SER A 1 134 ? 5.847 -8.314 -31.927 1.00 43.38 134 SER A C 1
ATOM 1087 O O . SER A 1 134 ? 6.647 -9.108 -31.419 1.00 43.38 134 SER A O 1
ATOM 1089 N N . ALA A 1 135 ? 5.806 -7.027 -31.560 1.00 46.38 135 ALA A N 1
ATOM 1090 C CA . ALA A 1 135 ? 6.706 -6.442 -30.562 1.00 46.38 135 ALA A CA 1
ATOM 1091 C C . ALA A 1 135 ? 6.149 -6.561 -29.132 1.00 46.38 135 ALA A C 1
ATOM 1093 O O . ALA A 1 135 ? 6.894 -6.882 -28.204 1.00 46.38 135 ALA A O 1
ATOM 1094 N N . MET A 1 136 ? 4.835 -6.385 -28.958 1.00 44.12 136 MET A N 1
ATOM 1095 C CA . MET A 1 136 ? 4.174 -6.402 -27.646 1.00 44.12 136 MET A CA 1
ATOM 1096 C C . MET A 1 136 ? 3.985 -7.810 -27.058 1.00 44.12 136 MET A C 1
ATOM 1098 O O . MET A 1 136 ? 4.027 -7.965 -25.840 1.00 44.12 136 MET A O 1
ATOM 1102 N N . ASN A 1 137 ? 3.888 -8.860 -27.883 1.00 38.56 137 ASN A N 1
ATOM 1103 C CA . ASN A 1 137 ? 3.802 -10.245 -27.389 1.00 38.56 137 ASN A CA 1
ATOM 1104 C C . ASN A 1 137 ? 5.121 -10.783 -26.794 1.00 38.56 137 ASN A C 1
ATOM 1106 O O . ASN A 1 137 ? 5.128 -11.824 -26.139 1.00 38.56 137 ASN A O 1
ATOM 1110 N N . ARG A 1 138 ? 6.252 -10.086 -26.986 1.00 43.12 138 ARG A N 1
ATOM 1111 C CA . ARG A 1 138 ? 7.562 -10.499 -26.446 1.00 43.12 138 ARG A CA 1
ATOM 1112 C C . ARG A 1 138 ? 7.829 -10.023 -25.012 1.00 43.12 138 ARG A C 1
ATOM 1114 O O . ARG A 1 138 ? 8.853 -10.406 -24.457 1.00 43.12 138 ARG A O 1
ATOM 1121 N N . LEU A 1 139 ? 6.939 -9.220 -24.419 1.00 45.28 139 LEU A N 1
ATOM 1122 C CA . LEU A 1 139 ? 7.163 -8.534 -23.133 1.00 45.28 139 LEU A CA 1
ATOM 1123 C C . LEU A 1 139 ? 6.431 -9.162 -21.935 1.00 45.28 139 LEU A C 1
ATOM 1125 O O . LEU A 1 139 ? 6.773 -8.866 -20.792 1.00 45.28 139 LEU A O 1
ATOM 1129 N N . ALA A 1 140 ? 5.508 -10.102 -22.161 1.00 42.34 140 ALA A N 1
ATOM 1130 C CA . ALA A 1 140 ? 4.918 -10.915 -21.090 1.00 42.34 140 ALA A CA 1
ATOM 1131 C C . ALA A 1 140 ? 5.957 -11.641 -20.187 1.00 42.34 140 ALA A C 1
ATOM 1133 O O . ALA A 1 140 ? 5.707 -11.766 -18.987 1.00 42.34 140 ALA A O 1
ATOM 1134 N N . PRO A 1 141 ? 7.140 -12.077 -20.682 1.00 42.78 141 PRO A N 1
ATOM 1135 C CA . PRO A 1 141 ? 8.208 -12.611 -19.830 1.00 42.78 141 PRO A CA 1
ATOM 1136 C C . PRO A 1 141 ? 8.894 -11.556 -18.945 1.00 42.78 141 PRO A C 1
ATOM 1138 O O . PRO A 1 141 ? 9.463 -11.913 -17.917 1.00 42.78 141 PRO A O 1
ATOM 1141 N N . ASP A 1 142 ? 8.850 -10.275 -19.328 1.00 55.00 142 ASP A N 1
ATOM 1142 C CA . ASP A 1 142 ? 9.570 -9.176 -18.665 1.00 55.00 142 ASP A CA 1
ATOM 1143 C C . ASP A 1 142 ? 8.757 -8.560 -17.511 1.00 55.00 142 ASP A C 1
ATOM 1145 O O . ASP A 1 142 ? 9.320 -7.987 -16.582 1.00 55.00 142 ASP A O 1
ATOM 1149 N N . ALA A 1 143 ? 7.434 -8.769 -17.490 1.00 58.97 143 ALA A N 1
ATOM 1150 C CA . ALA A 1 143 ? 6.564 -8.356 -16.385 1.00 58.97 143 ALA A CA 1
ATOM 1151 C C . ALA A 1 143 ? 6.941 -9.010 -15.041 1.00 58.97 143 ALA A C 1
ATOM 1153 O O . ALA A 1 143 ? 6.677 -8.440 -13.988 1.00 58.97 143 ALA A O 1
ATOM 1154 N N . LYS A 1 144 ? 7.595 -10.182 -15.063 1.00 68.88 144 LYS A N 1
ATOM 1155 C CA . LYS A 1 144 ? 8.118 -10.838 -13.851 1.00 68.88 144 LYS A CA 1
ATOM 1156 C C . LYS A 1 144 ? 9.441 -10.253 -13.360 1.00 68.88 144 LYS A C 1
ATOM 1158 O O . LYS A 1 144 ? 9.841 -10.559 -12.242 1.00 68.88 144 LYS A O 1
ATOM 1163 N N . ASN A 1 145 ? 10.118 -9.436 -14.166 1.00 84.69 145 ASN A N 1
ATOM 1164 C CA . ASN A 1 145 ? 11.381 -8.795 -13.794 1.00 84.69 145 ASN A CA 1
ATOM 1165 C C . ASN A 1 145 ? 11.173 -7.485 -13.034 1.00 84.69 145 ASN A C 1
ATOM 1167 O O . ASN A 1 145 ? 12.150 -6.875 -12.597 1.00 84.69 145 ASN A O 1
ATOM 1171 N N . PHE A 1 146 ? 9.924 -7.062 -12.861 1.00 89.56 146 PHE A N 1
ATOM 1172 C CA . PHE A 1 146 ? 9.568 -5.884 -12.094 1.00 89.56 146 PHE A CA 1
ATOM 1173 C C . PHE A 1 146 ? 8.541 -6.243 -11.027 1.00 89.56 146 PHE A C 1
ATOM 1175 O O . PHE A 1 146 ? 7.698 -7.119 -11.216 1.00 89.56 146 PHE A O 1
ATOM 1182 N N . ALA A 1 147 ? 8.639 -5.557 -9.902 1.00 93.56 147 ALA A N 1
ATOM 1183 C CA . ALA A 1 147 ? 7.645 -5.547 -8.850 1.00 93.56 147 ALA A CA 1
ATOM 1184 C C . ALA A 1 147 ? 7.146 -4.111 -8.690 1.00 93.56 147 ALA A C 1
ATOM 1186 O O . ALA A 1 147 ? 7.915 -3.154 -8.824 1.00 93.56 147 ALA A O 1
ATOM 1187 N N . GLU A 1 148 ? 5.850 -3.949 -8.472 1.00 94.75 148 GLU A N 1
ATOM 1188 C CA . GLU A 1 148 ? 5.185 -2.648 -8.501 1.00 94.75 148 GLU A CA 1
ATOM 1189 C C . GLU A 1 148 ? 4.458 -2.406 -7.191 1.00 94.75 148 GLU A C 1
ATOM 1191 O O . GLU A 1 148 ? 3.814 -3.299 -6.654 1.00 94.75 148 GLU A O 1
ATOM 1196 N N . MET A 1 149 ? 4.560 -1.196 -6.666 1.00 97.12 149 MET A N 1
ATOM 1197 C CA . MET A 1 149 ? 3.948 -0.817 -5.404 1.00 97.12 149 MET A CA 1
ATOM 1198 C C . MET A 1 149 ? 3.142 0.464 -5.592 1.00 97.12 149 MET A C 1
ATOM 1200 O O . MET A 1 149 ? 3.621 1.427 -6.192 1.00 97.12 149 MET A O 1
ATOM 1204 N N . PHE A 1 150 ? 1.928 0.480 -5.054 1.00 97.69 150 PHE A N 1
ATOM 1205 C CA . PHE A 1 150 ? 1.039 1.636 -5.037 1.00 97.69 150 PHE A CA 1
ATOM 1206 C C . PHE A 1 150 ? 0.813 2.061 -3.590 1.00 97.69 150 PHE A C 1
ATOM 1208 O O . PHE A 1 150 ? 0.247 1.307 -2.805 1.00 97.69 150 PHE A O 1
ATOM 1215 N N . VAL A 1 151 ? 1.258 3.262 -3.229 1.00 97.81 151 VAL A N 1
ATOM 1216 C CA . VAL A 1 151 ? 1.082 3.835 -1.889 1.00 97.81 151 VAL A CA 1
ATOM 1217 C C . VAL A 1 151 ? -0.017 4.885 -1.944 1.00 97.81 151 VAL A C 1
ATOM 1219 O O . VAL A 1 151 ? 0.099 5.874 -2.673 1.00 97.81 151 VAL A O 1
ATOM 1222 N N . TYR A 1 152 ? -1.066 4.697 -1.154 1.00 96.56 152 TYR A N 1
ATOM 1223 C CA . TYR A 1 152 ? -2.202 5.605 -1.081 1.00 96.56 152 TYR A CA 1
ATOM 1224 C C . TYR A 1 152 ? -2.094 6.552 0.107 1.00 96.56 152 TYR A C 1
ATOM 1226 O O . TYR A 1 152 ? -1.641 6.193 1.196 1.00 96.56 152 TYR A O 1
ATOM 1234 N N . SER A 1 153 ? -2.564 7.783 -0.090 1.00 93.94 153 SER A N 1
ATOM 1235 C CA . SER A 1 153 ? -2.520 8.830 0.936 1.00 93.94 153 SER A CA 1
ATOM 1236 C C . SER A 1 153 ? -3.297 8.454 2.201 1.00 93.94 153 SER A C 1
ATOM 1238 O O . SER A 1 153 ? -2.923 8.886 3.286 1.00 93.94 153 SER A O 1
ATOM 1240 N N . TYR A 1 154 ? -4.312 7.596 2.085 1.00 92.62 154 TYR A N 1
ATOM 1241 C CA . TYR A 1 154 ? -5.162 7.117 3.178 1.00 92.62 154 TYR A CA 1
ATOM 1242 C C . TYR A 1 154 ? -4.617 5.888 3.930 1.00 92.62 154 TYR A C 1
ATOM 1244 O O . TYR A 1 154 ? -5.365 5.236 4.656 1.00 92.62 154 TYR A O 1
ATOM 1252 N N . GLY A 1 155 ? -3.318 5.589 3.805 1.00 93.69 155 GLY A N 1
ATOM 1253 C CA . GLY A 1 155 ? -2.644 4.637 4.699 1.00 93.69 155 GLY A CA 1
ATOM 1254 C C . GLY A 1 155 ? -2.571 3.196 4.197 1.00 93.69 155 GLY A C 1
ATOM 1255 O O . GLY A 1 155 ? -2.191 2.317 4.966 1.00 93.69 155 GLY A O 1
ATOM 1256 N N . VAL A 1 156 ? -2.917 2.959 2.928 1.00 96.94 156 VAL A N 1
ATOM 1257 C CA . VAL A 1 156 ? -2.897 1.625 2.313 1.00 96.94 156 VAL A CA 1
ATOM 1258 C C . VAL A 1 156 ? -1.774 1.520 1.286 1.00 96.94 156 VAL A C 1
ATOM 1260 O O . VAL A 1 156 ? -1.552 2.449 0.506 1.00 96.94 156 VAL A O 1
ATOM 1263 N N . VAL A 1 157 ? -1.081 0.385 1.267 1.00 97.81 157 VAL A N 1
ATOM 1264 C CA . VAL A 1 157 ? -0.049 0.051 0.278 1.00 97.81 157 VAL A CA 1
ATOM 1265 C C . VAL A 1 157 ? -0.429 -1.240 -0.430 1.00 97.81 157 VAL A C 1
ATOM 1267 O O . VAL A 1 157 ? -0.749 -2.219 0.231 1.00 97.81 157 VAL A O 1
ATOM 1270 N N . VAL A 1 158 ? -0.378 -1.253 -1.762 1.00 98.06 158 VAL A N 1
ATOM 1271 C CA . VAL A 1 158 ? -0.637 -2.442 -2.585 1.00 98.06 158 VAL A CA 1
ATOM 1272 C C . VAL A 1 158 ? 0.643 -2.856 -3.294 1.00 98.06 158 VAL A C 1
ATOM 1274 O O . VAL A 1 158 ? 1.235 -2.061 -4.023 1.00 98.06 158 VAL A O 1
ATOM 1277 N N . PHE A 1 159 ? 1.051 -4.100 -3.100 1.00 97.75 159 PHE A N 1
ATOM 1278 C CA . PHE A 1 159 ? 2.230 -4.723 -3.681 1.00 97.75 159 PHE A CA 1
ATOM 1279 C C . PHE A 1 159 ? 1.823 -5.666 -4.803 1.00 97.75 159 PHE A C 1
ATOM 1281 O O . PHE A 1 159 ? 0.905 -6.459 -4.646 1.00 97.75 159 PHE A O 1
ATOM 1288 N N . TRP A 1 160 ? 2.537 -5.613 -5.920 1.00 95.56 160 TRP A N 1
ATOM 1289 C CA . TRP A 1 160 ? 2.404 -6.524 -7.049 1.00 95.56 160 TRP A CA 1
ATOM 1290 C C . TRP A 1 160 ? 3.736 -7.208 -7.308 1.00 95.56 160 TRP A C 1
ATOM 1292 O O . TRP A 1 160 ? 4.758 -6.546 -7.500 1.00 95.56 160 TRP A O 1
ATOM 1302 N N . ASN A 1 161 ? 3.701 -8.535 -7.404 1.00 93.88 161 ASN A N 1
ATOM 1303 C CA . ASN A 1 161 ? 4.851 -9.371 -7.753 1.00 93.88 161 ASN A CA 1
ATOM 1304 C C . ASN A 1 161 ? 6.027 -9.274 -6.760 1.00 93.88 161 ASN A C 1
ATOM 1306 O O . ASN A 1 161 ? 7.180 -9.481 -7.140 1.00 93.88 161 ASN A O 1
ATOM 1310 N N . PHE A 1 162 ? 5.735 -8.986 -5.493 1.00 94.31 162 PHE A N 1
ATOM 1311 C CA . PHE A 1 162 ? 6.680 -9.142 -4.391 1.00 94.31 162 PHE A CA 1
ATOM 1312 C C . PHE A 1 162 ? 6.474 -10.493 -3.703 1.00 94.31 162 PHE A C 1
ATOM 1314 O O . PHE A 1 162 ? 5.412 -11.111 -3.796 1.00 94.31 162 PHE A O 1
ATOM 1321 N N . THR A 1 163 ? 7.510 -10.974 -3.020 1.00 93.44 163 THR A N 1
ATOM 1322 C CA . THR A 1 163 ? 7.343 -12.052 -2.041 1.00 93.44 163 THR A CA 1
ATOM 1323 C C . THR A 1 163 ? 6.933 -11.465 -0.695 1.00 93.44 163 THR A C 1
ATOM 1325 O O . THR A 1 163 ? 7.306 -10.340 -0.377 1.00 93.44 163 THR A O 1
ATOM 1328 N N . GLU A 1 164 ? 6.253 -12.251 0.140 1.00 93.62 164 GLU A N 1
ATOM 1329 C CA . GLU A 1 164 ? 5.816 -11.815 1.478 1.00 93.62 164 GLU A CA 1
ATOM 1330 C C . GLU A 1 164 ? 6.961 -11.229 2.326 1.00 93.62 164 GLU A C 1
ATOM 1332 O O . GLU A 1 164 ? 6.800 -10.238 3.032 1.00 93.62 164 GLU A O 1
ATOM 1337 N N . HIS A 1 165 ? 8.159 -11.808 2.219 1.00 94.38 165 HIS A N 1
ATOM 1338 C CA . HIS A 1 165 ? 9.335 -11.310 2.932 1.00 94.38 165 HIS A CA 1
ATOM 1339 C C . HIS A 1 165 ? 9.759 -9.927 2.423 1.00 94.38 165 HIS A C 1
ATOM 1341 O O . HIS A 1 165 ? 10.068 -9.049 3.219 1.00 94.38 165 HIS A O 1
ATOM 1347 N N . GLN A 1 166 ? 9.723 -9.714 1.105 1.00 95.44 166 GLN A N 1
ATOM 1348 C CA . GLN A 1 166 ? 10.054 -8.421 0.508 1.00 95.44 166 GLN A CA 1
ATOM 1349 C C . GLN A 1 166 ? 9.018 -7.350 0.864 1.00 95.44 166 GLN A C 1
ATOM 1351 O O . GLN A 1 166 ? 9.394 -6.209 1.113 1.00 95.44 166 GLN A O 1
ATOM 1356 N N . GLU A 1 167 ? 7.732 -7.714 0.904 1.00 96.38 167 GLU A N 1
ATOM 1357 C CA . GLU A 1 167 ? 6.638 -6.832 1.332 1.00 96.38 167 GLU A CA 1
ATOM 1358 C C . GLU A 1 167 ? 6.887 -6.347 2.769 1.00 96.38 167 GLU A C 1
ATOM 1360 O O . GLU A 1 167 ? 6.954 -5.141 3.018 1.00 96.38 167 GLU A O 1
ATOM 1365 N N . LYS A 1 168 ? 7.139 -7.280 3.697 1.00 95.56 168 LYS A N 1
ATOM 1366 C CA . LYS A 1 168 ? 7.437 -6.972 5.105 1.00 95.56 168 LYS A CA 1
ATOM 1367 C C . LYS A 1 168 ? 8.717 -6.159 5.279 1.00 95.56 168 LYS A C 1
ATOM 1369 O O . LYS A 1 168 ? 8.725 -5.220 6.071 1.00 95.56 168 LYS A O 1
ATOM 1374 N N . ASP A 1 169 ? 9.773 -6.463 4.525 1.00 96.19 169 ASP A N 1
ATOM 1375 C CA . ASP A 1 169 ? 11.024 -5.702 4.578 1.00 96.19 169 ASP A CA 1
ATOM 1376 C C . ASP A 1 169 ? 10.818 -4.241 4.145 1.00 96.19 169 ASP A C 1
ATOM 1378 O O . ASP A 1 169 ? 11.321 -3.328 4.800 1.00 96.19 169 ASP A O 1
ATOM 1382 N N . ILE A 1 170 ? 10.035 -4.000 3.084 1.00 96.75 170 ILE A N 1
ATOM 1383 C CA . ILE A 1 170 ? 9.709 -2.640 2.625 1.00 96.75 170 ILE A CA 1
ATOM 1384 C C . ILE A 1 170 ? 8.865 -1.899 3.667 1.00 96.75 170 ILE A C 1
ATOM 1386 O O . ILE A 1 170 ? 9.134 -0.729 3.944 1.00 96.75 170 ILE A O 1
ATOM 1390 N N . LEU A 1 171 ? 7.858 -2.555 4.250 1.00 96.38 171 LEU A N 1
ATOM 1391 C CA . LEU A 1 171 ? 7.029 -1.956 5.300 1.00 96.38 171 LEU A CA 1
ATOM 1392 C C . LEU A 1 171 ? 7.862 -1.602 6.540 1.00 96.38 171 LEU A C 1
ATOM 1394 O O . LEU A 1 171 ? 7.731 -0.495 7.061 1.00 96.38 171 LEU A O 1
ATOM 1398 N N . ALA A 1 172 ? 8.768 -2.488 6.959 1.00 94.94 172 ALA A N 1
ATOM 1399 C CA . ALA A 1 172 ? 9.682 -2.245 8.072 1.00 94.94 172 ALA A CA 1
ATOM 1400 C C . ALA A 1 172 ? 10.661 -1.091 7.793 1.00 94.94 172 ALA A C 1
ATOM 1402 O O . ALA A 1 172 ? 10.998 -0.324 8.692 1.00 94.94 172 ALA A O 1
ATOM 1403 N N . ASP A 1 173 ? 11.116 -0.937 6.549 1.00 95.75 173 ASP A N 1
ATOM 1404 C CA . ASP A 1 173 ? 11.970 0.186 6.162 1.00 95.75 173 ASP A CA 1
ATOM 1405 C C . ASP A 1 173 ? 11.201 1.522 6.188 1.00 95.75 173 ASP A C 1
ATOM 1407 O O . ASP A 1 173 ? 11.766 2.544 6.583 1.00 95.75 173 ASP A O 1
ATOM 1411 N N . LEU A 1 174 ? 9.907 1.525 5.838 1.00 94.88 174 LEU A N 1
ATOM 1412 C CA . LEU A 1 174 ? 9.040 2.708 5.941 1.00 94.88 174 LEU A CA 1
ATOM 1413 C C . LEU A 1 174 ? 8.782 3.121 7.396 1.00 94.88 174 LEU A C 1
ATOM 1415 O O . LEU A 1 174 ? 8.817 4.316 7.695 1.00 94.88 174 LEU A O 1
ATOM 1419 N N . THR A 1 175 ? 8.531 2.164 8.296 1.00 93.38 175 THR A N 1
ATOM 1420 C CA . THR A 1 175 ? 8.329 2.447 9.728 1.00 93.38 175 THR A CA 1
ATOM 1421 C C . THR A 1 175 ? 9.621 2.904 10.396 1.00 93.38 175 THR A C 1
ATOM 1423 O O . THR A 1 175 ? 9.613 3.881 11.144 1.00 93.38 175 THR A O 1
ATOM 1426 N N . PHE A 1 176 ? 10.750 2.271 10.065 1.00 92.94 176 PHE A N 1
ATOM 1427 C CA . PHE A 1 176 ? 12.065 2.676 10.556 1.00 92.94 176 PHE A CA 1
ATOM 1428 C C . PHE A 1 176 ? 12.434 4.091 10.091 1.00 92.94 176 PHE A C 1
ATOM 1430 O O . PHE A 1 176 ? 12.833 4.929 10.895 1.00 92.94 176 PHE A O 1
ATOM 1437 N N . ALA A 1 177 ? 12.228 4.400 8.808 1.00 92.31 177 ALA A N 1
ATOM 1438 C CA . ALA A 1 177 ? 12.488 5.736 8.283 1.00 92.31 177 ALA A CA 1
ATOM 1439 C C . ALA A 1 177 ? 11.584 6.814 8.905 1.00 92.31 177 ALA A C 1
ATOM 1441 O O . ALA A 1 177 ? 11.998 7.969 9.009 1.00 92.31 177 ALA A O 1
ATOM 1442 N N . ASP A 1 178 ? 10.355 6.468 9.299 1.00 92.88 178 ASP A N 1
ATOM 1443 C CA . ASP A 1 178 ? 9.454 7.393 9.990 1.00 92.88 178 ASP A CA 1
ATOM 1444 C C . ASP A 1 178 ? 9.961 7.722 11.395 1.00 92.88 178 ASP A C 1
ATOM 1446 O O . ASP A 1 178 ? 10.052 8.899 11.749 1.00 92.88 178 ASP A O 1
ATOM 1450 N N . ALA A 1 179 ? 10.362 6.697 12.153 1.00 89.88 179 ALA A N 1
ATOM 1451 C CA . ALA A 1 179 ? 10.957 6.856 13.475 1.00 89.88 179 ALA A CA 1
ATOM 1452 C C . ALA A 1 179 ? 12.230 7.718 13.415 1.00 89.88 179 ALA A C 1
ATOM 1454 O O . ALA A 1 179 ? 12.316 8.734 14.110 1.00 89.88 179 ALA A O 1
ATOM 1455 N N . ASP A 1 180 ? 13.152 7.400 12.500 1.00 89.38 180 ASP A N 1
ATOM 1456 C CA . ASP A 1 180 ? 14.370 8.184 12.266 1.00 89.38 180 ASP A CA 1
ATOM 1457 C C . ASP A 1 180 ? 14.050 9.643 11.901 1.00 89.38 180 ASP A C 1
ATOM 1459 O O . ASP A 1 180 ? 14.713 10.581 12.356 1.00 89.38 180 ASP A O 1
ATOM 1463 N N . ALA A 1 181 ? 13.035 9.877 11.066 1.00 87.69 181 ALA A N 1
ATOM 1464 C CA . ALA A 1 181 ? 12.647 11.225 10.664 1.00 87.69 181 ALA A CA 1
ATOM 1465 C C . ALA A 1 181 ? 12.113 12.048 11.847 1.00 87.69 181 ALA A C 1
ATOM 1467 O O . ALA A 1 181 ? 12.444 13.236 11.951 1.00 87.69 181 ALA A O 1
ATOM 1468 N N . ILE A 1 182 ? 11.323 11.427 12.730 1.00 85.31 182 ILE A N 1
ATOM 1469 C CA . ILE A 1 182 ? 10.771 12.051 13.939 1.00 85.31 182 ILE A CA 1
ATOM 1470 C C . ILE A 1 182 ? 11.891 12.389 14.930 1.00 85.31 182 ILE A C 1
ATOM 1472 O O . ILE A 1 182 ? 11.923 13.511 15.439 1.00 85.31 182 ILE A O 1
ATOM 1476 N N . GLU A 1 183 ? 12.838 11.474 15.157 1.00 87.75 183 GLU A N 1
ATOM 1477 C CA . GLU A 1 183 ? 13.992 11.707 16.039 1.00 87.75 183 GLU A CA 1
ATOM 1478 C C . GLU A 1 183 ? 14.870 12.865 15.549 1.00 87.75 183 GLU A C 1
ATOM 1480 O O . GLU A 1 183 ? 15.304 13.709 16.335 1.00 87.75 183 GLU A O 1
ATOM 1485 N N . ASN A 1 184 ? 15.060 12.969 14.233 1.00 85.69 184 ASN A N 1
ATOM 1486 C CA . ASN A 1 184 ? 15.836 14.040 13.608 1.00 85.69 184 ASN A CA 1
ATOM 1487 C C . ASN A 1 184 ? 15.060 15.368 13.454 1.00 85.69 184 ASN A C 1
ATOM 1489 O O . ASN A 1 184 ? 15.564 16.312 12.842 1.00 85.69 184 ASN A O 1
ATOM 1493 N N . GLY A 1 185 ? 13.833 15.466 13.984 1.00 80.75 185 GLY A N 1
ATOM 1494 C CA . GLY A 1 185 ? 13.010 16.682 13.936 1.00 80.75 185 GLY A CA 1
ATOM 1495 C C . GLY A 1 185 ? 12.493 17.040 12.538 1.00 80.75 185 GLY A C 1
ATOM 1496 O O . GLY A 1 185 ? 12.114 18.186 12.283 1.00 80.75 185 GLY A O 1
ATOM 1497 N N . THR A 1 186 ? 12.486 16.078 11.617 1.00 83.88 186 THR A N 1
ATOM 1498 C CA . THR A 1 186 ? 11.966 16.239 10.254 1.00 83.88 186 THR A CA 1
ATOM 1499 C C . THR A 1 186 ? 10.529 15.726 10.146 1.00 83.88 186 THR A C 1
ATOM 1501 O O . THR A 1 186 ? 9.987 15.104 11.058 1.00 83.88 186 THR A O 1
ATOM 1504 N N . SER A 1 187 ? 9.851 16.025 9.033 1.00 80.56 187 SER A N 1
ATOM 1505 C CA . SER A 1 187 ? 8.491 15.522 8.835 1.00 80.56 187 SER A CA 1
ATOM 1506 C C . SER A 1 187 ? 8.533 14.020 8.544 1.00 80.56 187 SER A C 1
ATOM 1508 O O . SER A 1 187 ? 9.015 13.630 7.484 1.00 80.56 187 SER A O 1
ATOM 1510 N N . GLY A 1 188 ? 7.984 13.209 9.456 1.00 87.75 188 GLY A N 1
ATOM 1511 C CA . GLY A 1 188 ? 7.829 11.760 9.276 1.00 87.75 188 GLY A CA 1
ATOM 1512 C C . GLY A 1 188 ? 7.035 11.372 8.023 1.00 87.75 188 GLY A C 1
ATOM 1513 O O . GLY A 1 188 ? 6.350 12.206 7.422 1.00 87.75 188 GLY A O 1
ATOM 1514 N N . LEU A 1 189 ? 7.124 10.107 7.641 1.00 91.81 189 LEU A N 1
ATOM 1515 C CA . LEU A 1 189 ? 6.468 9.481 6.495 1.00 91.81 189 LEU A CA 1
ATOM 1516 C C . LEU A 1 189 ? 5.018 9.086 6.793 1.00 91.81 189 LEU A C 1
ATOM 1518 O O . LEU A 1 189 ? 4.160 9.194 5.915 1.00 91.81 189 LEU A O 1
ATOM 1522 N N . LEU A 1 190 ? 4.741 8.663 8.024 1.00 92.81 190 LEU A N 1
ATOM 1523 C CA . LEU A 1 190 ? 3.468 8.097 8.454 1.00 92.81 190 LEU A CA 1
ATOM 1524 C C . LEU A 1 190 ? 2.698 9.121 9.299 1.00 92.81 190 LEU A C 1
ATOM 1526 O O . LEU A 1 190 ? 3.256 10.022 9.926 1.00 92.81 190 LEU A O 1
ATOM 1530 N N . THR A 1 191 ? 1.373 9.013 9.304 1.00 91.00 191 THR A N 1
ATOM 1531 C CA . THR A 1 191 ? 0.511 9.731 10.249 1.00 91.00 191 THR A CA 1
ATOM 1532 C C . THR A 1 191 ? -0.293 8.704 11.016 1.00 91.00 191 THR A C 1
ATOM 1534 O O . THR A 1 191 ? -1.133 8.035 10.418 1.00 91.00 191 THR A O 1
ATOM 1537 N N . ARG A 1 192 ? -0.048 8.612 12.333 1.00 90.06 192 ARG A N 1
ATOM 1538 C CA . ARG A 1 192 ? -0.636 7.592 13.218 1.00 90.06 192 ARG A CA 1
ATOM 1539 C C . ARG A 1 192 ? -0.462 6.186 12.616 1.00 90.06 192 ARG A C 1
ATOM 1541 O O . ARG A 1 192 ? -1.434 5.652 12.072 1.00 90.06 192 ARG A O 1
ATOM 1548 N N . PRO A 1 193 ? 0.771 5.646 12.640 1.00 92.19 193 PRO A N 1
ATOM 1549 C CA . PRO A 1 193 ? 0.984 4.239 12.317 1.00 92.19 193 PRO A CA 1
ATOM 1550 C C . PRO A 1 193 ? 0.099 3.364 13.213 1.00 92.19 193 PRO A C 1
ATOM 1552 O O . PRO A 1 193 ? -0.197 3.746 14.349 1.00 92.19 193 PRO A O 1
ATOM 1555 N N . LEU A 1 194 ? -0.376 2.256 12.655 1.00 90.94 194 LEU A N 1
ATOM 1556 C CA . LEU A 1 194 ? -1.100 1.219 13.381 1.00 90.94 194 LEU A CA 1
ATOM 1557 C C . LEU A 1 194 ? -0.092 0.260 14.025 1.00 90.94 194 LEU A C 1
ATOM 1559 O O . LEU A 1 194 ? 1.065 0.199 13.600 1.00 90.94 194 LEU A O 1
ATOM 1563 N N . ASP A 1 195 ? -0.538 -0.470 15.041 1.00 90.06 195 ASP A N 1
ATOM 1564 C CA . ASP A 1 195 ? 0.220 -1.601 15.568 1.00 90.06 195 ASP A CA 1
ATOM 1565 C C . ASP A 1 195 ? 0.087 -2.789 14.600 1.00 90.06 195 ASP A C 1
ATOM 1567 O O . ASP A 1 195 ? -0.898 -2.883 13.869 1.00 90.06 195 ASP A O 1
ATOM 1571 N N . GLU A 1 196 ? 1.074 -3.690 14.569 1.00 87.56 196 GLU A N 1
ATOM 1572 C CA . GLU A 1 196 ? 1.072 -4.829 13.630 1.00 87.56 196 GLU A CA 1
ATOM 1573 C C . GLU A 1 196 ? -0.154 -5.741 13.801 1.00 87.56 196 GLU A C 1
ATOM 1575 O O . GLU A 1 196 ? -0.617 -6.323 12.823 1.00 87.56 196 GLU A O 1
ATOM 1580 N N . ASP A 1 197 ? -0.698 -5.826 15.019 1.00 88.12 197 ASP A N 1
ATOM 1581 C CA . ASP A 1 197 ? -1.912 -6.591 15.331 1.00 88.12 197 ASP A CA 1
ATOM 1582 C C . ASP A 1 197 ? -3.184 -5.962 14.725 1.00 88.12 197 ASP A C 1
ATOM 1584 O O . ASP A 1 197 ? -4.160 -6.671 14.503 1.00 88.12 197 ASP A O 1
ATOM 1588 N N . ASP A 1 198 ? -3.152 -4.659 14.418 1.00 88.88 198 ASP A N 1
ATOM 1589 C CA . ASP A 1 198 ? -4.256 -3.888 13.822 1.00 88.88 198 ASP A CA 1
ATOM 1590 C C . ASP A 1 198 ? -4.104 -3.745 12.288 1.00 88.88 198 ASP A C 1
ATOM 1592 O O . ASP A 1 198 ? -4.794 -2.940 11.651 1.00 88.88 198 ASP A O 1
ATOM 1596 N N . PHE A 1 199 ? -3.136 -4.438 11.676 1.00 92.62 199 PHE A N 1
ATOM 1597 C CA . PHE A 1 199 ? -2.928 -4.373 10.231 1.00 92.62 199 PHE A CA 1
ATOM 1598 C C . PHE A 1 199 ? -3.986 -5.183 9.486 1.00 92.62 199 PHE A C 1
ATOM 1600 O O . PHE A 1 199 ? -3.975 -6.412 9.513 1.00 92.62 199 PHE A O 1
ATOM 1607 N N . GLU A 1 200 ? -4.795 -4.502 8.676 1.00 93.88 200 GLU A N 1
ATOM 1608 C CA . GLU A 1 200 ? -5.627 -5.194 7.692 1.00 93.88 200 GLU A CA 1
ATOM 1609 C C . GLU A 1 200 ? -4.814 -5.589 6.471 1.00 93.88 200 GLU A C 1
ATOM 1611 O O . GLU A 1 200 ? -4.088 -4.766 5.898 1.00 93.88 200 GLU A O 1
ATOM 1616 N N . THR A 1 201 ? -4.977 -6.842 6.047 1.00 93.88 201 THR A N 1
ATOM 1617 C CA . THR A 1 201 ? -4.294 -7.395 4.877 1.00 93.88 201 THR A CA 1
ATOM 1618 C C . THR A 1 201 ? -5.274 -8.119 3.964 1.00 93.88 201 THR A C 1
ATOM 1620 O O . THR A 1 201 ? -6.000 -9.005 4.409 1.00 93.88 201 THR A O 1
ATOM 1623 N N . GLU A 1 202 ? -5.239 -7.806 2.670 1.00 94.19 202 GLU A N 1
ATOM 1624 C CA . GLU A 1 202 ? -5.929 -8.584 1.638 1.00 94.19 202 GLU A CA 1
ATOM 1625 C C . GLU A 1 202 ? -4.918 -9.190 0.661 1.00 94.19 202 GLU A C 1
ATOM 1627 O O . GLU A 1 202 ? -4.026 -8.498 0.166 1.00 94.19 202 GLU A O 1
ATOM 1632 N N . GLU A 1 203 ? -5.065 -10.483 0.366 1.00 94.19 203 GLU A N 1
ATOM 1633 C CA . GLU A 1 203 ? -4.167 -11.228 -0.516 1.00 94.19 203 GLU A CA 1
ATOM 1634 C C . GLU A 1 203 ? -4.910 -11.762 -1.742 1.00 94.19 203 GLU A C 1
ATOM 1636 O O . GLU A 1 203 ? -5.884 -12.503 -1.641 1.00 94.19 203 GLU A O 1
ATOM 1641 N N . PHE A 1 204 ? -4.368 -11.444 -2.910 1.00 94.06 204 PHE A N 1
ATOM 1642 C CA . PHE A 1 204 ? -4.799 -11.932 -4.207 1.00 94.06 204 PHE A CA 1
ATOM 1643 C C . PHE A 1 204 ? -3.617 -12.559 -4.945 1.00 94.06 204 PHE A C 1
ATOM 1645 O O . PHE A 1 204 ? -2.438 -12.339 -4.659 1.00 94.06 204 PHE A O 1
ATOM 1652 N N . HIS A 1 205 ? -3.945 -13.318 -5.974 1.00 91.75 205 HIS A N 1
ATOM 1653 C CA . HIS A 1 205 ? -3.003 -13.852 -6.936 1.00 91.75 205 HIS A CA 1
ATOM 1654 C C . HIS A 1 205 ? -3.303 -13.263 -8.306 1.00 91.75 205 HIS A C 1
ATOM 1656 O O . HIS A 1 205 ? -4.447 -12.938 -8.612 1.00 91.75 205 HIS A O 1
ATOM 1662 N N . PHE A 1 206 ? -2.295 -13.148 -9.162 1.00 90.81 206 PHE A N 1
ATOM 1663 C CA . PHE A 1 206 ? -2.505 -12.699 -10.528 1.00 90.81 206 PHE A CA 1
ATOM 1664 C C . PHE A 1 206 ? -1.722 -13.511 -11.550 1.00 90.81 206 PHE A C 1
ATOM 1666 O O . PHE A 1 206 ? -0.629 -14.026 -11.295 1.00 90.81 206 PHE A O 1
ATOM 1673 N N . GLU A 1 207 ? -2.288 -13.583 -12.748 1.00 87.81 207 GLU A N 1
ATOM 1674 C CA . GLU A 1 207 ? -1.656 -14.191 -13.907 1.00 87.81 207 GLU A CA 1
ATOM 1675 C C . GLU A 1 207 ? -1.971 -13.406 -15.179 1.00 87.81 207 GLU A C 1
ATOM 1677 O O . GLU A 1 207 ? -2.996 -12.731 -15.287 1.00 87.81 207 GLU A O 1
ATOM 1682 N N . TYR A 1 208 ? -1.082 -13.519 -16.163 1.00 85.94 208 TYR A N 1
ATOM 1683 C CA . TYR A 1 208 ? -1.346 -13.027 -17.508 1.00 85.94 208 TYR A CA 1
ATOM 1684 C C . TYR A 1 208 ? -1.805 -14.188 -18.376 1.00 85.94 208 TYR A C 1
ATOM 1686 O O . TYR A 1 208 ? -1.087 -15.182 -18.503 1.00 85.94 208 TYR A O 1
ATOM 1694 N N . SER A 1 209 ? -2.964 -14.044 -19.010 1.00 83.88 209 SER A N 1
ATOM 1695 C CA . SER A 1 209 ? -3.472 -15.020 -19.969 1.00 83.88 209 SER A CA 1
ATOM 1696 C C . SER A 1 209 ? -3.865 -14.326 -21.266 1.00 83.88 209 SER A C 1
ATOM 1698 O O . SER A 1 209 ? -4.633 -13.366 -21.266 1.00 83.88 209 SER A O 1
ATOM 1700 N N . ALA A 1 210 ? -3.326 -14.812 -22.385 1.00 80.94 210 ALA A N 1
ATOM 1701 C CA . ALA A 1 210 ? -3.683 -14.335 -23.721 1.00 80.94 210 ALA A CA 1
ATOM 1702 C C . ALA A 1 210 ? -5.050 -14.866 -24.189 1.00 80.94 210 ALA A C 1
ATOM 1704 O O . ALA A 1 210 ? -5.620 -14.340 -25.141 1.00 80.94 210 ALA A O 1
ATOM 1705 N N . ASP A 1 211 ? -5.580 -15.891 -23.515 1.00 78.62 211 ASP A N 1
ATOM 1706 C CA . ASP A 1 211 ? -6.802 -16.591 -23.920 1.00 78.62 211 ASP A CA 1
ATOM 1707 C C . ASP A 1 211 ? -8.079 -15.854 -23.480 1.00 78.62 211 ASP A C 1
ATOM 1709 O O . ASP A 1 211 ? -9.188 -16.178 -23.917 1.00 78.62 211 ASP A O 1
ATOM 1713 N N . ILE A 1 212 ? -7.943 -14.848 -22.610 1.00 78.25 212 ILE A N 1
ATOM 1714 C CA . ILE A 1 212 ? -9.057 -14.037 -22.122 1.00 78.25 212 ILE A CA 1
ATOM 1715 C C . ILE A 1 212 ? -9.218 -12.751 -22.936 1.00 78.25 212 ILE A C 1
ATOM 1717 O O . ILE A 1 212 ? -8.262 -12.056 -23.261 1.00 78.25 212 ILE A O 1
ATOM 1721 N N . LYS A 1 213 ? -10.473 -12.394 -23.222 1.00 74.19 213 LYS A N 1
ATOM 1722 C CA . LYS A 1 213 ? -10.807 -11.154 -23.945 1.00 74.19 213 LYS A CA 1
ATOM 1723 C C . LYS A 1 213 ? -10.852 -9.912 -23.053 1.00 74.19 213 LYS A C 1
ATOM 1725 O O . LYS A 1 213 ? -10.738 -8.803 -23.555 1.00 74.19 213 LYS A O 1
ATOM 1730 N N . ARG A 1 214 ? -11.084 -10.087 -21.749 1.00 74.31 214 ARG A N 1
ATOM 1731 C CA . ARG A 1 214 ? -11.241 -9.003 -20.764 1.00 74.31 214 ARG A CA 1
ATOM 1732 C C . ARG A 1 214 ? -10.645 -9.434 -19.421 1.00 74.31 214 ARG A C 1
ATOM 1734 O O . ARG A 1 214 ? -10.762 -10.628 -19.122 1.00 74.31 214 ARG A O 1
ATOM 1741 N N . PRO A 1 215 ? -10.065 -8.514 -18.625 1.00 79.25 215 PRO A N 1
ATOM 1742 C CA . PRO A 1 215 ? -9.600 -8.822 -17.277 1.00 79.25 215 PRO A CA 1
ATOM 1743 C C . PRO A 1 215 ? -10.731 -9.376 -16.412 1.00 79.25 215 PRO A C 1
ATOM 1745 O O . PRO A 1 215 ? -11.889 -8.981 -16.569 1.00 79.25 215 PRO A O 1
ATOM 1748 N N . ARG A 1 216 ? -10.415 -10.309 -15.516 1.00 83.50 216 ARG A N 1
ATOM 1749 C CA . ARG A 1 216 ? -11.403 -10.943 -14.633 1.00 83.50 216 ARG A CA 1
ATOM 1750 C C . ARG A 1 216 ? -10.831 -11.105 -13.238 1.00 83.50 216 ARG A C 1
ATOM 1752 O O . ARG A 1 216 ? -9.640 -11.361 -13.094 1.00 83.50 216 ARG A O 1
ATOM 1759 N N . VAL A 1 217 ? -11.700 -10.992 -12.241 1.00 85.88 217 VAL A N 1
ATOM 1760 C CA . VAL A 1 217 ? -11.396 -11.317 -10.847 1.00 85.88 217 VAL A CA 1
ATOM 1761 C C . VAL A 1 217 ? -12.336 -12.439 -10.428 1.00 85.88 217 VAL A C 1
ATOM 1763 O O . VAL A 1 217 ? -13.553 -12.302 -10.558 1.00 85.88 217 VAL A O 1
ATOM 1766 N N . PHE A 1 218 ? -11.785 -13.570 -9.995 1.00 84.44 218 PHE A N 1
ATOM 1767 C CA . PHE A 1 218 ? -12.568 -14.713 -9.530 1.00 84.44 218 PHE A CA 1
ATOM 1768 C C . PHE A 1 218 ? -11.782 -15.511 -8.491 1.00 84.44 218 PHE A C 1
ATOM 1770 O O . PHE A 1 218 ? -10.668 -15.933 -8.781 1.00 84.44 218 PHE A O 1
ATOM 1777 N N . ASN A 1 219 ? -12.369 -15.752 -7.313 1.00 85.25 219 ASN A N 1
ATOM 1778 C CA . ASN A 1 219 ? -11.738 -16.478 -6.198 1.00 85.25 219 ASN A CA 1
ATOM 1779 C C . ASN A 1 219 ? -10.304 -16.003 -5.919 1.00 85.25 219 ASN A C 1
ATOM 1781 O O . ASN A 1 219 ? -9.352 -16.775 -6.040 1.00 85.25 219 ASN A O 1
ATOM 1785 N N . ASP A 1 220 ? -10.168 -14.708 -5.643 1.00 87.31 220 ASP A N 1
ATOM 1786 C CA . ASP A 1 220 ? -8.904 -14.035 -5.331 1.00 87.31 220 ASP A CA 1
ATOM 1787 C C . ASP A 1 220 ? -7.837 -14.121 -6.434 1.00 87.31 220 ASP A C 1
ATOM 1789 O O . ASP A 1 220 ? -6.671 -13.805 -6.217 1.00 87.31 220 ASP A O 1
ATOM 1793 N N . MET A 1 221 ? -8.229 -14.523 -7.646 1.00 88.50 221 MET A N 1
ATOM 1794 C CA . MET A 1 221 ? -7.366 -14.589 -8.817 1.00 88.50 221 MET A CA 1
ATOM 1795 C C . MET A 1 221 ? -7.728 -13.490 -9.811 1.00 88.50 221 MET A C 1
ATOM 1797 O O . MET A 1 221 ? -8.852 -13.424 -10.311 1.00 88.50 221 MET A O 1
ATOM 1801 N N . ILE A 1 222 ? -6.748 -12.648 -10.119 1.00 90.19 222 ILE A N 1
ATOM 1802 C CA . ILE A 1 222 ? -6.824 -11.556 -11.082 1.00 90.19 222 ILE A CA 1
ATOM 1803 C C . ILE A 1 222 ? -6.158 -12.024 -12.378 1.00 90.19 222 ILE A C 1
ATOM 1805 O O . ILE A 1 222 ? -4.938 -12.161 -12.461 1.00 90.19 222 ILE A O 1
ATOM 1809 N N . THR A 1 223 ? -6.949 -12.250 -13.420 1.00 88.50 223 THR A N 1
ATOM 1810 C CA . THR A 1 223 ? -6.426 -12.590 -14.748 1.00 88.50 223 THR A CA 1
ATOM 1811 C C . THR A 1 223 ? -6.340 -11.323 -15.588 1.00 88.50 223 THR A C 1
ATOM 1813 O O . THR A 1 223 ? -7.356 -10.682 -15.867 1.00 88.50 223 THR A O 1
ATOM 1816 N N . LEU A 1 224 ? -5.128 -10.966 -16.008 1.00 86.38 224 LEU A N 1
ATOM 1817 C CA . LEU A 1 224 ? -4.838 -9.799 -16.837 1.00 86.38 224 LEU A CA 1
ATOM 1818 C C . LEU A 1 224 ? -4.502 -10.209 -18.272 1.00 86.38 224 LEU A C 1
ATOM 1820 O O . LEU A 1 224 ? -3.985 -11.298 -18.529 1.00 86.38 224 LEU A O 1
ATOM 1824 N N . LEU A 1 225 ? -4.756 -9.308 -19.221 1.00 83.75 225 LEU A N 1
ATOM 1825 C CA . LEU A 1 225 ? -4.258 -9.478 -20.583 1.00 83.75 225 LEU A CA 1
ATOM 1826 C C . LEU A 1 225 ? -2.738 -9.238 -20.598 1.00 83.75 225 LEU A C 1
ATOM 1828 O O . LEU A 1 225 ? -2.261 -8.368 -19.870 1.00 83.75 225 LEU A O 1
ATOM 1832 N N . PRO A 1 226 ? -1.963 -9.899 -21.478 1.00 75.00 226 PRO A N 1
ATOM 1833 C CA . PRO A 1 226 ? -0.511 -9.700 -21.575 1.00 75.00 226 PRO A CA 1
ATOM 1834 C C . PRO A 1 226 ? -0.082 -8.256 -21.880 1.00 75.00 226 PRO A C 1
ATOM 1836 O O . PRO A 1 226 ? 1.072 -7.896 -21.673 1.00 75.00 226 PRO A O 1
ATOM 1839 N N . ARG A 1 227 ? -1.009 -7.435 -22.389 1.00 69.69 227 ARG A N 1
ATOM 1840 C CA . ARG A 1 227 ? -0.820 -6.021 -22.734 1.00 69.69 227 ARG A CA 1
ATOM 1841 C C . ARG A 1 227 ? -1.325 -5.060 -21.650 1.00 69.69 227 ARG A C 1
ATOM 1843 O O . ARG A 1 227 ? -1.473 -3.876 -21.940 1.00 69.69 227 ARG A O 1
ATOM 1850 N N . SER A 1 228 ? -1.657 -5.543 -20.450 1.00 71.19 228 SER A N 1
ATOM 1851 C CA . SER A 1 228 ? -2.167 -4.669 -19.393 1.00 71.19 228 SER A CA 1
ATOM 1852 C C . SER A 1 228 ? -1.089 -3.683 -18.951 1.00 71.19 228 SER A C 1
ATOM 1854 O O . SER A 1 228 ? -0.008 -4.097 -18.523 1.00 71.19 228 SER A O 1
ATOM 1856 N N . ASP A 1 229 ? -1.392 -2.396 -19.039 1.00 81.62 229 ASP A N 1
ATOM 1857 C CA . ASP A 1 229 ? -0.502 -1.340 -18.584 1.00 81.62 229 ASP A CA 1
ATOM 1858 C C . ASP A 1 229 ? -0.621 -1.091 -17.074 1.00 81.62 229 ASP A C 1
ATOM 1860 O O . ASP A 1 229 ? -1.412 -1.704 -16.347 1.00 81.62 229 ASP A O 1
ATOM 1864 N N . HIS A 1 230 ? 0.218 -0.175 -16.596 1.00 86.56 230 HIS A N 1
ATOM 1865 C CA . HIS A 1 230 ? 0.226 0.247 -15.204 1.00 86.56 230 HIS A CA 1
ATOM 1866 C C . HIS A 1 230 ? -1.076 0.961 -14.796 1.00 86.56 230 HIS A C 1
ATOM 1868 O O . HIS A 1 230 ? -1.401 0.950 -13.613 1.00 86.56 230 HIS A O 1
ATOM 1874 N N . MET A 1 231 ? -1.842 1.523 -15.742 1.00 87.38 231 MET A N 1
ATOM 1875 C CA . MET A 1 231 ? -3.122 2.183 -15.464 1.00 87.38 231 MET A CA 1
ATOM 1876 C C . MET A 1 231 ? -4.192 1.168 -15.061 1.00 87.38 231 MET A C 1
ATOM 1878 O O . MET A 1 231 ? -4.904 1.388 -14.086 1.00 87.38 231 MET A O 1
ATOM 1882 N N . ILE A 1 232 ? -4.246 0.004 -15.716 1.00 87.94 232 ILE A N 1
ATOM 1883 C CA . ILE A 1 232 ? -5.143 -1.086 -15.298 1.00 87.94 232 ILE A CA 1
ATOM 1884 C C . ILE A 1 232 ? -4.801 -1.555 -13.877 1.00 87.94 232 ILE A C 1
ATOM 1886 O O . ILE A 1 232 ? -5.691 -1.714 -13.039 1.00 87.94 232 ILE A O 1
ATOM 1890 N N . LYS A 1 233 ? -3.511 -1.743 -13.574 1.00 90.94 233 LYS A N 1
ATOM 1891 C CA . LYS A 1 233 ? -3.071 -2.124 -12.221 1.00 90.94 233 LYS A CA 1
ATOM 1892 C C . LYS A 1 233 ? -3.344 -1.034 -11.199 1.00 90.94 233 LYS A C 1
ATOM 1894 O O . LYS A 1 233 ? -3.712 -1.364 -10.077 1.00 90.94 233 LYS A O 1
ATOM 1899 N N . LEU A 1 234 ? -3.212 0.236 -11.575 1.00 91.75 234 LEU A N 1
ATOM 1900 C CA . LEU A 1 234 ? -3.581 1.376 -10.742 1.00 91.75 234 LEU A CA 1
ATOM 1901 C C . LEU A 1 234 ? -5.073 1.325 -10.388 1.00 91.75 234 LEU A C 1
ATOM 1903 O O . LEU A 1 234 ? -5.416 1.399 -9.211 1.00 91.75 234 LEU A O 1
ATOM 1907 N N . THR A 1 235 ? -5.952 1.122 -11.374 1.00 91.25 235 THR A N 1
ATOM 1908 C CA . THR A 1 235 ? -7.401 1.000 -11.152 1.00 91.25 235 THR A CA 1
ATOM 1909 C C . THR A 1 235 ? -7.736 -0.163 -10.220 1.00 91.25 235 THR A C 1
ATOM 1911 O O . THR A 1 235 ? -8.474 0.020 -9.252 1.00 91.25 235 THR A O 1
ATOM 1914 N N . ILE A 1 236 ? -7.162 -1.345 -10.465 1.00 92.56 236 ILE A N 1
ATOM 1915 C CA . ILE A 1 236 ? -7.386 -2.528 -9.622 1.00 92.56 236 ILE A CA 1
ATOM 1916 C C . ILE A 1 236 ? -6.851 -2.290 -8.206 1.00 92.56 236 ILE A C 1
ATOM 1918 O O . ILE A 1 236 ? -7.551 -2.546 -7.231 1.00 92.56 236 ILE A O 1
ATOM 1922 N N . SER A 1 237 ? -5.643 -1.739 -8.083 1.00 95.31 237 SER A N 1
ATOM 1923 C CA . SER A 1 237 ? -5.035 -1.423 -6.788 1.00 95.31 237 SER A CA 1
ATOM 1924 C C . SER A 1 237 ? -5.866 -0.417 -6.007 1.00 95.31 237 SER A C 1
ATOM 1926 O O . SER A 1 237 ? -5.907 -0.495 -4.786 1.00 95.31 237 SER A O 1
ATOM 1928 N N . HIS A 1 238 ? -6.523 0.527 -6.685 1.00 93.75 238 HIS A N 1
ATOM 1929 C CA . HIS A 1 238 ? -7.386 1.489 -6.015 1.00 93.75 238 HIS A CA 1
ATOM 1930 C C . HIS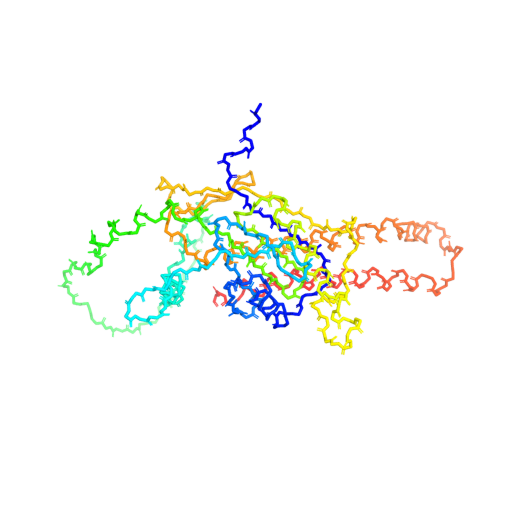 A 1 238 ? -8.615 0.794 -5.435 1.00 93.75 238 HIS A C 1
ATOM 1932 O O . HIS A 1 238 ? -8.932 1.011 -4.271 1.00 93.75 238 HIS A O 1
ATOM 1938 N N . ALA A 1 239 ? -9.263 -0.078 -6.213 1.00 93.19 239 ALA A N 1
ATOM 1939 C CA . ALA A 1 239 ? -10.408 -0.855 -5.745 1.00 93.19 239 ALA A CA 1
ATOM 1940 C C . ALA A 1 239 ? -10.046 -1.742 -4.542 1.00 93.19 239 ALA A C 1
ATOM 1942 O O . ALA A 1 239 ? -10.740 -1.696 -3.529 1.00 93.19 239 ALA A O 1
ATOM 1943 N N . ILE A 1 240 ? -8.923 -2.468 -4.620 1.00 94.75 240 ILE A N 1
ATOM 1944 C CA . ILE A 1 240 ? -8.423 -3.291 -3.509 1.00 94.75 240 ILE A CA 1
ATOM 1945 C C . ILE A 1 240 ? -8.129 -2.411 -2.291 1.00 94.75 240 ILE A C 1
ATOM 1947 O O . ILE A 1 240 ? -8.611 -2.681 -1.200 1.00 94.75 240 ILE A O 1
ATOM 1951 N N . ALA A 1 241 ? -7.399 -1.307 -2.467 1.00 94.75 241 ALA A N 1
ATOM 1952 C CA . ALA A 1 241 ? -7.044 -0.445 -1.347 1.00 94.75 241 ALA A CA 1
ATOM 1953 C C . ALA A 1 241 ? -8.267 0.178 -0.654 1.00 94.75 241 ALA A C 1
ATOM 1955 O O . ALA A 1 241 ? -8.241 0.384 0.558 1.00 94.75 241 ALA A O 1
ATOM 1956 N N . GLN A 1 242 ? -9.324 0.496 -1.408 1.00 92.00 242 GLN A N 1
ATOM 1957 C CA . GLN A 1 242 ? -10.589 0.958 -0.833 1.00 92.00 242 GLN A CA 1
ATOM 1958 C C . GLN A 1 242 ? -11.301 -0.157 -0.061 1.00 92.00 242 GLN A C 1
ATOM 1960 O O . GLN A 1 242 ? -11.775 0.101 1.041 1.00 92.00 242 GLN A O 1
ATOM 1965 N N . SER A 1 243 ? -11.331 -1.380 -0.603 1.00 92.94 243 SER A N 1
ATOM 1966 C CA . SER A 1 243 ? -11.867 -2.562 0.088 1.00 92.94 243 SER A CA 1
ATOM 1967 C C . SER A 1 243 ? -11.164 -2.782 1.427 1.00 92.94 243 SER A C 1
ATOM 1969 O O . SER A 1 243 ? -11.807 -2.758 2.474 1.00 92.94 243 SER A O 1
ATOM 1971 N N . THR A 1 244 ? -9.829 -2.819 1.423 1.00 93.81 244 THR A N 1
ATOM 1972 C CA . THR A 1 244 ? -9.039 -3.082 2.636 1.00 93.81 244 THR A CA 1
ATOM 1973 C C . THR A 1 244 ? -9.247 -1.995 3.683 1.00 93.81 244 THR A C 1
ATOM 1975 O O . THR A 1 244 ? -9.326 -2.262 4.882 1.00 93.81 244 THR A O 1
ATOM 1978 N N . ARG A 1 245 ? -9.381 -0.737 3.244 1.00 91.94 245 ARG A N 1
ATOM 1979 C CA . ARG A 1 245 ? -9.655 0.370 4.159 1.00 91.94 245 ARG A CA 1
ATOM 1980 C C . ARG A 1 245 ? -11.062 0.309 4.753 1.00 91.94 245 ARG A C 1
ATOM 1982 O O . ARG A 1 245 ? -11.238 0.728 5.896 1.00 91.94 245 ARG A O 1
ATOM 1989 N N . LEU A 1 246 ? -12.047 -0.176 4.001 1.00 90.81 246 LEU A N 1
ATOM 1990 C CA . LEU A 1 246 ? -13.390 -0.406 4.525 1.00 90.81 246 LEU A CA 1
ATOM 1991 C C . LEU A 1 246 ? -13.382 -1.510 5.578 1.00 90.81 246 LEU A C 1
ATOM 1993 O O . LEU A 1 246 ? -13.898 -1.267 6.665 1.00 90.81 246 LEU A O 1
ATOM 1997 N N . CYS A 1 247 ? -12.722 -2.643 5.314 1.00 90.12 247 CYS A N 1
ATOM 1998 C CA . CYS A 1 247 ? -12.585 -3.728 6.290 1.00 90.12 247 CYS A CA 1
ATOM 1999 C C . CYS A 1 247 ? -12.011 -3.221 7.624 1.00 90.12 247 CYS A C 1
ATOM 2001 O O . CYS A 1 247 ? -12.606 -3.457 8.674 1.00 90.12 247 CYS A O 1
ATOM 2003 N N . PHE A 1 248 ? -10.963 -2.389 7.575 1.00 89.31 248 PHE A N 1
ATOM 2004 C CA . PHE A 1 248 ? -10.384 -1.753 8.768 1.00 89.31 248 PHE A CA 1
ATOM 2005 C C . PHE A 1 248 ? -11.410 -0.947 9.584 1.00 89.31 248 PHE A C 1
ATOM 2007 O O . PHE A 1 248 ? -11.443 -0.988 10.817 1.00 89.31 248 PHE A O 1
ATOM 2014 N N . PHE A 1 249 ? -12.256 -0.161 8.913 1.00 87.06 249 PHE A N 1
ATOM 2015 C CA . PHE A 1 249 ? -13.270 0.635 9.604 1.00 87.06 249 PHE A CA 1
ATOM 2016 C C . PHE A 1 249 ? -14.442 -0.207 10.110 1.00 87.06 249 PHE A C 1
ATOM 2018 O O . PHE A 1 249 ? -14.990 0.099 11.174 1.00 87.06 249 PHE A O 1
ATOM 2025 N N . GLU A 1 250 ? -14.823 -1.249 9.373 1.00 86.88 250 GLU A N 1
ATOM 2026 C CA . GLU A 1 250 ? -15.872 -2.188 9.760 1.00 86.88 250 GLU A CA 1
ATOM 2027 C C . GLU A 1 250 ? -15.494 -2.955 11.026 1.00 86.88 250 GLU A C 1
ATOM 2029 O O . GLU A 1 250 ? -16.306 -3.014 11.953 1.00 86.88 250 GLU A O 1
ATOM 2034 N N . GLU A 1 251 ? -14.261 -3.455 11.123 1.00 86.62 251 GLU A N 1
ATOM 2035 C CA . GLU A 1 251 ? -13.762 -4.144 12.317 1.00 86.62 251 GLU A CA 1
ATOM 2036 C C . GLU A 1 251 ? -13.789 -3.220 13.538 1.00 86.62 251 GLU A C 1
ATOM 2038 O O . GLU A 1 251 ? -14.455 -3.503 14.540 1.00 86.62 251 GLU A O 1
ATOM 2043 N N . ARG A 1 252 ? -13.211 -2.022 13.410 1.00 83.69 252 ARG A N 1
ATOM 2044 C CA . ARG A 1 252 ? -13.191 -1.027 14.490 1.00 83.69 252 ARG A CA 1
ATOM 2045 C C . ARG A 1 252 ? -14.591 -0.569 14.917 1.00 83.69 252 ARG A C 1
ATOM 2047 O O . ARG A 1 252 ? -14.837 -0.236 16.087 1.00 83.69 252 ARG A O 1
ATOM 2054 N N . MET A 1 253 ? -15.531 -0.496 13.973 1.00 84.38 253 MET A N 1
ATOM 2055 C CA . MET A 1 253 ? -16.931 -0.215 14.281 1.00 84.38 253 MET A CA 1
ATOM 2056 C C . MET A 1 253 ? -17.590 -1.398 14.989 1.00 84.38 253 MET A C 1
ATOM 2058 O O . MET A 1 253 ? -18.331 -1.171 15.947 1.00 84.38 253 MET A O 1
ATOM 2062 N N . SER A 1 254 ? -17.318 -2.625 14.549 1.00 85.62 254 SER A N 1
ATOM 2063 C CA . SER A 1 254 ? -17.838 -3.854 15.145 1.00 85.62 254 SER A CA 1
ATOM 2064 C C . SER A 1 254 ? -17.438 -3.966 16.617 1.00 85.62 254 SER A C 1
ATOM 2066 O O . SER A 1 254 ? -18.308 -4.140 17.472 1.00 85.62 254 SER A O 1
ATOM 2068 N N . GLU A 1 255 ? -16.168 -3.721 16.948 1.00 85.00 255 GLU A N 1
ATOM 2069 C CA . GLU A 1 255 ? -15.682 -3.684 18.335 1.00 85.00 255 GLU A CA 1
ATOM 2070 C C . GLU A 1 255 ? -16.417 -2.635 19.180 1.00 85.00 255 GLU A C 1
ATOM 2072 O O . GLU A 1 255 ? -16.989 -2.932 20.232 1.00 85.00 255 GLU A O 1
ATOM 2077 N N . THR A 1 256 ? -16.479 -1.394 18.682 1.00 81.19 256 THR A N 1
ATOM 2078 C CA . THR A 1 256 ? -17.149 -0.292 19.392 1.00 81.19 256 THR A CA 1
ATOM 2079 C C . THR A 1 256 ? -18.647 -0.574 19.573 1.00 81.19 256 THR A C 1
ATOM 2081 O O . THR A 1 256 ? -19.253 -0.179 20.575 1.00 81.19 256 THR A O 1
ATOM 2084 N N . MET A 1 257 ? -19.266 -1.251 18.603 1.00 82.12 257 MET A N 1
ATOM 2085 C CA . MET A 1 257 ? -20.669 -1.651 18.641 1.00 82.12 257 MET A CA 1
ATOM 2086 C C . MET A 1 257 ? -20.912 -2.757 19.672 1.00 82.12 257 MET A C 1
ATOM 2088 O O . MET A 1 257 ? -21.892 -2.664 20.413 1.00 82.12 257 MET A O 1
ATOM 2092 N N . LEU A 1 258 ? -20.027 -3.754 19.770 1.00 84.00 258 LEU A N 1
ATOM 2093 C CA . LEU A 1 258 ? -20.104 -4.819 20.775 1.00 84.00 258 LEU A CA 1
ATOM 2094 C C . LEU A 1 258 ? -19.986 -4.268 22.199 1.00 84.00 258 LEU A C 1
ATOM 2096 O O . LEU A 1 258 ? -20.778 -4.650 23.065 1.00 84.00 258 LEU A O 1
ATOM 2100 N N . ASP A 1 259 ? -19.087 -3.313 22.428 1.00 80.75 259 ASP A N 1
ATOM 2101 C CA . ASP A 1 259 ? -18.956 -2.633 23.720 1.00 80.75 259 ASP A CA 1
ATOM 2102 C C . ASP A 1 259 ? -20.236 -1.874 24.094 1.00 80.75 259 ASP A C 1
ATOM 2104 O O . ASP A 1 259 ? -20.733 -1.941 25.225 1.00 80.75 259 ASP A O 1
ATOM 2108 N N . ALA A 1 260 ? -20.810 -1.157 23.125 1.00 78.94 260 ALA A N 1
ATOM 2109 C CA . ALA A 1 260 ? -21.978 -0.315 23.340 1.00 78.94 260 ALA A CA 1
ATOM 2110 C C . ALA A 1 260 ? -23.317 -1.076 23.302 1.00 78.94 260 ALA A C 1
ATOM 2112 O O . ALA A 1 260 ? -24.333 -0.509 23.706 1.00 78.94 260 ALA A O 1
ATOM 2113 N N . GLN A 1 261 ? -23.357 -2.343 22.864 1.00 81.44 261 GLN A N 1
ATOM 2114 C CA . GLN A 1 261 ? -24.602 -3.085 22.587 1.00 81.44 261 GLN A CA 1
ATOM 2115 C C . GLN A 1 261 ? -25.562 -3.163 23.785 1.00 81.44 261 GLN A C 1
ATOM 2117 O O . GLN A 1 261 ? -26.787 -3.184 23.635 1.00 81.44 261 GLN A O 1
ATOM 2122 N N . HIS A 1 262 ? -25.008 -3.216 24.998 1.00 78.12 262 HIS A N 1
ATOM 2123 C CA . HIS A 1 262 ? -25.778 -3.384 26.224 1.00 78.12 262 HIS A CA 1
ATOM 2124 C C . HIS A 1 262 ? -26.482 -2.086 26.643 1.00 78.12 262 HIS A C 1
ATOM 2126 O O . HIS A 1 262 ? -27.488 -2.141 27.352 1.00 78.12 262 HIS A O 1
ATOM 2132 N N . VAL A 1 263 ? -25.995 -0.928 26.186 1.00 81.06 263 VAL A N 1
ATOM 2133 C CA . VAL A 1 263 ? -26.467 0.388 26.629 1.00 81.06 263 VAL A CA 1
ATOM 2134 C C . VAL A 1 263 ? -27.870 0.686 26.089 1.00 81.06 263 VAL A C 1
ATOM 2136 O O . VAL A 1 263 ? -28.759 0.920 26.912 1.00 81.06 263 VAL A O 1
ATOM 2139 N N . PRO A 1 264 ? -28.155 0.600 24.768 1.00 78.50 264 PRO A N 1
ATOM 2140 C CA . PRO A 1 264 ? -29.516 0.783 24.260 1.00 78.50 264 PRO A CA 1
ATOM 2141 C C . PRO A 1 264 ? -30.485 -0.272 24.796 1.00 78.50 264 PRO A C 1
ATOM 2143 O O . PRO A 1 264 ? -31.618 0.053 25.143 1.00 78.50 264 PRO A O 1
ATOM 2146 N N . LYS A 1 265 ? -30.038 -1.532 24.899 1.00 79.50 265 LYS A N 1
ATOM 2147 C CA . LYS A 1 265 ? -30.874 -2.651 25.350 1.00 79.50 265 LYS A CA 1
ATOM 2148 C C . LYS A 1 265 ? -31.303 -2.489 26.807 1.00 79.50 265 LYS A C 1
ATOM 2150 O O . LYS A 1 265 ? -32.476 -2.666 27.117 1.00 79.50 265 LYS A O 1
ATOM 2155 N N . THR A 1 266 ? -30.372 -2.130 27.687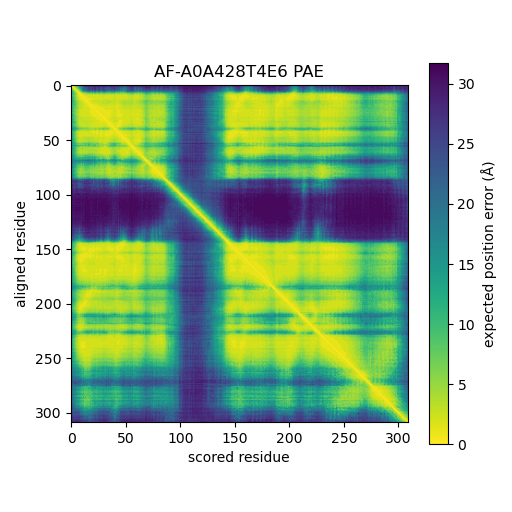 1.00 78.25 266 THR A N 1
ATOM 2156 C CA . THR A 1 266 ? -30.667 -1.911 29.108 1.00 78.25 266 THR A CA 1
ATOM 2157 C C . THR A 1 266 ? -31.530 -0.667 29.276 1.00 78.25 266 THR A C 1
ATOM 2159 O O . THR A 1 266 ? -32.581 -0.759 29.891 1.00 78.25 266 THR A O 1
ATOM 2162 N N . LEU A 1 267 ? -31.192 0.452 28.623 1.00 78.44 267 LEU A N 1
ATOM 2163 C CA . LEU A 1 267 ? -31.998 1.677 28.678 1.00 78.44 267 LEU A CA 1
ATOM 2164 C C . LEU A 1 267 ? -33.452 1.460 28.225 1.00 78.44 267 LEU A C 1
ATOM 2166 O O . LEU A 1 267 ? -34.366 1.992 28.846 1.00 78.44 267 LEU A O 1
ATOM 2170 N N . ALA A 1 268 ? -33.672 0.666 27.172 1.00 78.62 268 ALA A N 1
ATOM 2171 C CA . ALA A 1 268 ? -35.011 0.350 26.680 1.00 78.62 268 ALA A CA 1
ATOM 2172 C C . ALA A 1 268 ? -35.812 -0.566 27.625 1.00 78.62 268 ALA A C 1
ATOM 2174 O O . ALA A 1 268 ? -37.035 -0.463 27.669 1.00 78.62 268 ALA A O 1
ATOM 2175 N N . LEU A 1 269 ? -35.142 -1.465 28.359 1.00 83.25 269 LEU A N 1
ATOM 2176 C CA . LEU A 1 269 ? -35.788 -2.444 29.243 1.00 83.25 269 LEU A CA 1
ATOM 2177 C C . LEU A 1 269 ? -36.012 -1.921 30.666 1.00 83.25 269 LEU A C 1
ATOM 2179 O O . LEU A 1 269 ? -37.049 -2.202 31.259 1.00 83.25 269 LEU A O 1
ATOM 2183 N N . THR A 1 270 ? -35.039 -1.204 31.228 1.00 81.50 270 THR A N 1
ATOM 2184 C CA . THR A 1 270 ? -35.046 -0.772 32.634 1.00 81.50 270 THR A CA 1
ATOM 2185 C C . THR A 1 270 ? -35.376 0.706 32.799 1.00 81.50 270 THR A C 1
ATOM 2187 O O . THR A 1 270 ? -35.739 1.113 33.896 1.00 81.50 270 THR A O 1
ATOM 2190 N N . GLY A 1 271 ? -35.230 1.527 31.750 1.00 72.88 271 GLY A N 1
ATOM 2191 C CA . GLY A 1 271 ? -35.390 2.986 31.822 1.00 72.88 271 GLY A CA 1
ATOM 2192 C C . GLY A 1 271 ? -34.281 3.717 32.593 1.00 72.88 271 GLY A C 1
ATOM 2193 O O . GLY A 1 271 ? -34.197 4.941 32.529 1.00 72.88 271 GLY A O 1
ATOM 2194 N N . GLU A 1 272 ? -33.396 2.983 33.273 1.00 74.38 272 GLU A N 1
ATOM 2195 C CA . GLU A 1 272 ? -32.307 3.505 34.097 1.00 74.38 272 GLU A CA 1
ATOM 2196 C C . GLU A 1 272 ? -30.991 2.791 33.761 1.00 74.38 272 GLU A C 1
ATOM 2198 O O . GLU A 1 272 ? -30.937 1.565 33.643 1.00 74.38 272 GLU A O 1
ATOM 2203 N N . LEU A 1 273 ? -29.914 3.566 33.625 1.00 73.62 273 LEU A N 1
ATOM 2204 C CA . LEU A 1 273 ? -28.552 3.073 33.421 1.00 73.62 273 LEU A CA 1
ATOM 2205 C C . LEU A 1 273 ? -27.702 3.471 34.627 1.00 73.62 273 LEU A C 1
ATOM 2207 O O . LEU A 1 273 ? -27.674 4.643 34.997 1.00 73.62 273 LEU A O 1
ATOM 2211 N N . ASN A 1 274 ? -26.940 2.529 35.187 1.00 73.38 274 ASN A N 1
ATOM 2212 C CA . ASN A 1 274 ? -25.933 2.818 36.214 1.00 73.38 274 ASN A CA 1
ATOM 2213 C C . ASN A 1 274 ? -24.646 3.395 35.586 1.00 73.38 274 ASN A C 1
ATOM 2215 O O . ASN A 1 274 ? -23.543 2.910 35.821 1.00 73.38 274 ASN A O 1
ATOM 2219 N N . MET A 1 275 ? -24.810 4.379 34.702 1.00 78.06 275 MET A N 1
ATOM 2220 C CA . MET A 1 275 ? -23.745 5.067 33.978 1.00 78.06 275 MET A CA 1
ATOM 2221 C C . MET A 1 275 ? -24.007 6.566 34.027 1.00 78.06 275 MET A C 1
ATOM 2223 O O . MET A 1 275 ? -25.151 7.023 33.975 1.00 78.06 275 MET A O 1
ATOM 2227 N N . THR A 1 276 ? -22.947 7.361 34.079 1.00 83.00 276 THR A N 1
ATOM 2228 C CA . THR A 1 276 ? -23.087 8.814 34.031 1.00 83.00 276 THR A CA 1
ATOM 2229 C C . THR A 1 276 ? -23.498 9.268 32.629 1.00 83.00 276 THR A C 1
ATOM 2231 O O . THR A 1 276 ? -23.084 8.713 31.608 1.00 83.00 276 THR A O 1
ATOM 2234 N N . ARG A 1 277 ? -24.258 10.366 32.545 1.00 77.44 277 ARG A N 1
ATOM 2235 C CA . ARG A 1 277 ? -24.615 10.999 31.261 1.00 77.44 277 ARG A CA 1
ATOM 2236 C C . ARG A 1 277 ? -23.382 11.313 30.398 1.00 77.44 277 ARG A C 1
ATOM 2238 O O . ARG A 1 277 ? -23.454 11.236 29.175 1.00 77.44 277 ARG A O 1
ATOM 2245 N N . ALA A 1 278 ? -22.255 11.649 31.028 1.00 82.25 278 ALA A N 1
ATOM 2246 C CA . ALA A 1 278 ? -20.999 11.915 30.334 1.00 82.25 278 ALA A CA 1
ATOM 2247 C C . ALA A 1 278 ? -20.439 10.663 29.635 1.00 82.25 278 ALA A C 1
ATOM 2249 O O . ALA A 1 278 ? -19.962 10.763 28.507 1.00 82.25 278 ALA A O 1
ATOM 2250 N N . GLU A 1 279 ? -20.522 9.489 30.262 1.00 80.19 279 GLU A N 1
ATOM 2251 C CA . GLU A 1 279 ? -20.070 8.223 29.667 1.00 80.19 279 GLU A CA 1
ATOM 2252 C C . GLU A 1 279 ? -20.933 7.818 28.471 1.00 80.19 279 GLU A C 1
ATOM 2254 O O . GLU A 1 279 ? -20.396 7.434 27.431 1.00 80.19 279 GLU A O 1
ATOM 2259 N N . ILE A 1 280 ? -22.254 7.999 28.573 1.00 78.31 280 ILE A N 1
ATOM 2260 C CA . ILE A 1 280 ? -23.193 7.731 27.475 1.00 78.31 280 ILE A CA 1
ATOM 2261 C C . ILE A 1 280 ? -22.881 8.624 26.269 1.00 78.31 280 ILE A C 1
ATOM 2263 O O . ILE A 1 280 ? -22.737 8.130 25.152 1.00 78.31 280 ILE A O 1
ATOM 2267 N N . ILE A 1 281 ? -22.706 9.932 26.485 1.00 81.06 281 ILE A N 1
ATOM 2268 C CA . ILE A 1 281 ? -22.387 10.879 25.405 1.00 81.06 281 ILE A CA 1
ATOM 2269 C C . ILE A 1 281 ? -21.044 10.537 24.744 1.00 81.06 281 ILE A C 1
ATOM 2271 O O . ILE A 1 281 ? -20.936 10.612 23.521 1.00 81.06 281 ILE A O 1
ATOM 2275 N N . ARG A 1 282 ? -20.029 10.109 25.511 1.00 83.06 282 ARG A N 1
ATOM 2276 C CA . ARG A 1 282 ? -18.747 9.660 24.938 1.00 83.06 282 ARG A CA 1
ATOM 2277 C C . ARG A 1 282 ? -18.904 8.411 24.071 1.00 83.06 282 ARG A C 1
ATOM 2279 O O . ARG A 1 282 ? -18.279 8.338 23.018 1.00 83.06 282 ARG A O 1
ATOM 2286 N N . MET A 1 283 ? -19.712 7.433 24.484 1.00 78.50 283 MET A N 1
ATOM 2287 C CA . MET A 1 283 ? -19.982 6.239 23.667 1.00 78.50 283 MET A CA 1
ATOM 2288 C C . MET A 1 283 ? -20.719 6.587 22.373 1.00 78.50 283 MET A C 1
ATOM 2290 O O . MET A 1 283 ? -20.285 6.175 21.302 1.00 78.50 283 MET A O 1
ATOM 2294 N N . VAL A 1 284 ? -21.767 7.412 22.453 1.00 78.88 284 VAL A N 1
ATOM 2295 C CA . VAL A 1 284 ? -22.500 7.886 21.267 1.00 78.88 284 VAL A CA 1
ATOM 2296 C C . VAL A 1 284 ? -21.579 8.664 20.326 1.00 78.88 284 VAL A C 1
ATOM 2298 O O . VAL A 1 284 ? -21.623 8.454 19.118 1.00 78.88 284 VAL A O 1
ATOM 2301 N N . GLY A 1 285 ? -20.700 9.515 20.864 1.00 82.75 285 GLY A N 1
ATOM 2302 C CA . GLY A 1 285 ? -19.715 10.251 20.071 1.00 82.75 285 GLY A CA 1
ATOM 2303 C C . GLY A 1 285 ? -18.721 9.338 19.346 1.00 82.75 285 GLY A C 1
ATOM 2304 O O . GLY A 1 285 ? -18.414 9.587 18.182 1.00 82.75 285 GLY A O 1
ATOM 2305 N N . ARG A 1 286 ? -18.259 8.258 19.995 1.00 82.31 286 ARG A N 1
ATOM 2306 C CA . ARG A 1 286 ? -17.392 7.248 19.363 1.00 82.31 286 ARG A CA 1
ATOM 2307 C C . ARG A 1 286 ? -18.101 6.532 18.211 1.00 82.31 286 ARG A C 1
ATOM 2309 O O . ARG A 1 286 ? -17.551 6.487 17.120 1.00 82.31 286 ARG A O 1
ATOM 2316 N N . LEU A 1 287 ? -19.337 6.075 18.420 1.00 80.00 287 LEU A N 1
ATOM 2317 C CA . LEU A 1 287 ? -20.142 5.434 17.371 1.00 80.00 287 LEU A CA 1
ATOM 2318 C C . LEU A 1 287 ? -20.450 6.379 16.202 1.00 80.00 287 LEU A C 1
ATOM 2320 O O . LEU A 1 287 ? -20.387 5.973 15.045 1.00 80.00 287 LEU A O 1
ATOM 2324 N N . PHE A 1 288 ? -20.765 7.646 16.490 1.00 80.62 288 PHE A N 1
ATOM 2325 C CA . PHE A 1 288 ? -21.014 8.643 15.450 1.00 80.62 288 PHE A CA 1
ATOM 2326 C C . PHE A 1 288 ? -19.767 8.883 14.598 1.00 80.62 288 PHE A C 1
ATOM 2328 O O . PHE A 1 288 ? -19.874 8.944 13.378 1.00 80.62 288 PHE A O 1
ATOM 2335 N N . LYS A 1 289 ? -18.588 8.965 15.228 1.00 81.94 289 LYS A N 1
ATOM 2336 C CA . LYS A 1 289 ? -17.320 9.080 14.507 1.00 81.94 289 LYS A CA 1
ATOM 2337 C C . LYS A 1 289 ? -17.090 7.877 13.583 1.00 81.94 289 LYS A C 1
ATOM 2339 O O . LYS A 1 289 ? -16.894 8.094 12.396 1.00 81.94 289 LYS A O 1
ATOM 2344 N N . SER A 1 290 ? -17.192 6.645 14.093 1.00 76.94 290 SER A N 1
ATOM 2345 C CA . SER A 1 290 ? -16.991 5.436 13.275 1.00 76.94 290 SER A CA 1
ATOM 2346 C C . SER A 1 290 ? -17.963 5.367 12.092 1.00 76.94 290 SER A C 1
ATOM 2348 O O . SER A 1 290 ? -17.563 5.037 10.981 1.00 76.94 290 SER A O 1
ATOM 2350 N N . ARG A 1 291 ? -19.228 5.761 12.294 1.00 79.06 291 ARG A N 1
ATOM 2351 C CA . ARG A 1 291 ? -20.220 5.830 11.211 1.00 79.06 291 ARG A CA 1
ATOM 2352 C C . ARG A 1 291 ? -19.864 6.872 10.149 1.00 79.06 291 ARG A C 1
ATOM 2354 O O . ARG A 1 291 ? -20.080 6.633 8.967 1.00 79.06 291 ARG A O 1
ATOM 2361 N N . VAL A 1 292 ? -19.373 8.041 10.562 1.00 79.06 292 VAL A N 1
ATOM 2362 C CA . VAL A 1 292 ? -18.933 9.086 9.626 1.00 79.06 292 VAL A CA 1
ATOM 2363 C C . VAL A 1 292 ? -17.730 8.607 8.816 1.00 79.06 292 VAL A C 1
ATOM 2365 O O . VAL A 1 292 ? -17.716 8.831 7.611 1.00 79.06 292 VAL A O 1
ATOM 2368 N N . ASP A 1 293 ? -16.776 7.918 9.446 1.00 77.19 293 ASP A N 1
ATOM 2369 C CA . ASP A 1 293 ? -15.578 7.401 8.776 1.00 77.19 293 ASP A CA 1
ATOM 2370 C C . ASP A 1 293 ? -15.938 6.367 7.680 1.00 77.19 293 ASP A C 1
ATOM 2372 O O . ASP A 1 293 ? -15.457 6.493 6.555 1.00 77.19 293 ASP A O 1
ATOM 2376 N N . ILE A 1 294 ? -16.865 5.432 7.944 1.00 76.62 294 ILE A N 1
ATOM 2377 C CA . ILE A 1 294 ? -17.368 4.475 6.931 1.00 76.62 294 ILE A CA 1
ATOM 2378 C C . ILE A 1 294 ? -18.121 5.193 5.808 1.00 76.62 294 ILE A C 1
ATOM 2380 O O . ILE A 1 294 ? -17.819 4.999 4.633 1.00 76.62 294 ILE A O 1
ATOM 2384 N N . ASN A 1 295 ? -19.061 6.079 6.155 1.00 66.88 295 ASN A N 1
ATOM 2385 C CA . ASN A 1 295 ? -19.844 6.813 5.160 1.00 66.88 295 ASN A CA 1
ATOM 2386 C C . ASN A 1 295 ? -18.960 7.682 4.249 1.00 66.88 295 ASN A C 1
ATOM 2388 O O . ASN A 1 295 ? -19.286 7.878 3.083 1.00 66.88 295 ASN A O 1
ATOM 2392 N N . LEU A 1 296 ? -17.861 8.241 4.767 1.00 62.78 296 LEU A N 1
ATOM 2393 C CA . LEU A 1 296 ? -16.906 9.006 3.962 1.00 62.78 296 LEU A CA 1
ATOM 2394 C C . LEU A 1 296 ? -16.204 8.115 2.929 1.00 62.78 296 LEU A C 1
ATOM 2396 O O . LEU A 1 296 ? -16.048 8.545 1.786 1.00 62.78 296 LEU A O 1
ATOM 2400 N N . CYS A 1 297 ? -15.842 6.883 3.294 1.00 60.34 297 CYS A N 1
ATOM 2401 C CA . CYS A 1 297 ? -15.297 5.898 2.357 1.00 60.34 297 CYS A CA 1
ATOM 2402 C C . CYS A 1 297 ? -16.338 5.435 1.322 1.00 60.34 297 CYS A C 1
ATOM 2404 O O . CYS A 1 297 ? -16.037 5.364 0.129 1.00 60.34 297 CYS A O 1
ATOM 2406 N N . GLU A 1 298 ? -17.585 5.196 1.737 1.00 58.66 298 GLU A N 1
ATOM 2407 C CA . GLU A 1 298 ? -18.683 4.870 0.816 1.00 58.66 298 GLU A CA 1
ATOM 2408 C C . GLU A 1 298 ? -18.982 6.024 -0.159 1.00 58.66 298 GLU A C 1
ATOM 2410 O O . GLU A 1 298 ? -19.198 5.801 -1.351 1.00 58.66 298 GLU A O 1
ATOM 2415 N N . CYS A 1 299 ? -18.934 7.277 0.304 1.00 53.50 299 CYS A N 1
ATOM 2416 C CA . CYS A 1 299 ? -19.085 8.451 -0.556 1.00 53.50 299 CYS A CA 1
ATOM 2417 C C . CYS A 1 299 ? -17.912 8.615 -1.528 1.00 53.50 299 CYS A C 1
ATOM 2419 O O . CYS A 1 299 ? -18.157 8.940 -2.686 1.00 53.50 299 CYS A O 1
ATOM 2421 N N . SER A 1 300 ? -16.661 8.345 -1.131 1.00 52.84 300 SER A N 1
ATOM 2422 C CA . SER A 1 300 ? -15.542 8.377 -2.087 1.00 52.84 300 SER A CA 1
ATOM 2423 C C . SER A 1 300 ? -15.647 7.286 -3.157 1.00 52.84 300 SER A C 1
ATOM 2425 O O . SER A 1 300 ? -15.198 7.493 -4.284 1.00 52.84 300 SER A O 1
ATOM 2427 N N . LEU A 1 301 ? -16.283 6.154 -2.838 1.00 49.88 301 LEU A N 1
ATOM 2428 C CA . LEU A 1 301 ? -16.644 5.124 -3.815 1.00 49.88 301 LEU A CA 1
ATOM 2429 C C . LEU A 1 301 ? -17.804 5.574 -4.723 1.00 49.88 301 LEU A C 1
ATOM 2431 O O . LEU A 1 301 ? -17.752 5.376 -5.937 1.00 49.88 301 LEU A O 1
ATOM 2435 N N . SER A 1 302 ? -18.827 6.233 -4.167 1.00 43.19 302 SER A N 1
ATOM 2436 C CA . SER A 1 302 ? -19.994 6.708 -4.922 1.00 43.19 302 SER A CA 1
ATOM 2437 C C . SER A 1 302 ? -19.702 7.924 -5.811 1.00 43.19 302 SER A C 1
ATOM 2439 O O . SER A 1 302 ? -20.252 8.001 -6.910 1.00 43.19 302 SER A O 1
ATOM 2441 N N . ASP A 1 303 ? -18.885 8.887 -5.386 1.00 41.81 303 ASP A N 1
ATOM 2442 C CA . ASP A 1 303 ? -18.619 10.103 -6.171 1.00 41.81 303 ASP A CA 1
ATOM 2443 C C . ASP A 1 303 ? -17.760 9.809 -7.408 1.00 41.81 303 ASP A C 1
ATOM 2445 O O . ASP A 1 303 ? -17.985 10.400 -8.466 1.00 41.81 303 ASP A O 1
ATOM 2449 N N . LYS A 1 304 ? -16.869 8.809 -7.340 1.00 45.66 304 LYS A N 1
ATOM 2450 C CA . LYS A 1 304 ? -16.114 8.339 -8.514 1.00 45.66 304 LYS A CA 1
ATOM 2451 C C . LYS A 1 304 ? -17.000 7.629 -9.547 1.00 45.66 304 LYS A C 1
ATOM 2453 O O . LYS A 1 304 ? -16.686 7.673 -10.731 1.00 45.66 304 LYS A O 1
ATOM 2458 N N . SER A 1 305 ? -18.141 7.062 -9.138 1.00 39.41 305 SER A N 1
ATOM 2459 C CA . SER A 1 305 ? -19.130 6.482 -10.067 1.00 39.41 305 SER A CA 1
ATOM 2460 C C . SER A 1 305 ? -20.002 7.527 -10.783 1.00 39.41 305 SER A C 1
ATOM 2462 O O . SER A 1 305 ? -20.563 7.237 -11.834 1.00 39.41 305 SER A O 1
ATOM 2464 N N . LYS A 1 306 ? -20.106 8.754 -10.248 1.00 34.81 306 LYS A N 1
ATOM 2465 C CA . LYS A 1 306 ? -20.940 9.833 -10.813 1.00 34.81 306 LYS A CA 1
ATOM 2466 C C . LYS A 1 306 ? -20.185 10.829 -11.692 1.00 34.81 306 LYS A C 1
ATOM 2468 O O . LYS A 1 306 ? -20.828 11.624 -12.365 1.00 34.81 306 LYS A O 1
ATOM 2473 N N . GLN A 1 307 ? -18.853 10.788 -11.716 1.00 32.59 307 GLN A N 1
ATOM 2474 C CA . GLN A 1 307 ? -18.038 11.590 -12.641 1.00 32.59 307 GLN A CA 1
ATOM 2475 C C . GLN A 1 307 ? -17.784 10.905 -14.000 1.00 32.59 307 GLN A C 1
ATOM 2477 O O . GLN A 1 307 ? -17.074 11.463 -14.830 1.00 32.59 307 GLN A O 1
ATOM 2482 N N . GLN A 1 308 ? -18.384 9.734 -14.250 1.00 37.91 308 GLN A N 1
ATOM 2483 C CA . GLN A 1 308 ? -18.361 9.029 -15.543 1.00 37.91 308 GLN A CA 1
ATOM 2484 C C . GLN A 1 308 ? -19.768 8.839 -16.155 1.00 37.91 308 GLN A C 1
ATOM 2486 O O . GLN A 1 308 ? -20.025 7.856 -16.845 1.00 37.91 308 GLN A O 1
ATOM 2491 N N . SER A 1 309 ? -20.697 9.770 -15.921 1.00 31.91 309 SER A N 1
ATOM 2492 C CA . SER A 1 309 ? -21.954 9.874 -16.687 1.00 31.91 309 SER A CA 1
ATOM 2493 C C . SER A 1 309 ? -22.153 11.273 -17.238 1.00 31.91 309 SER A C 1
ATOM 2495 O O . SER A 1 309 ? -21.795 12.235 -16.524 1.00 31.91 309 SER A O 1
#

pLDDT: mean 76.01, std 21.25, range [27.3, 98.06]

Secondary structure (DSSP, 8-state):
--GGGGSEEEEEEE-EEEE-HHHHHHHHHHTS--EEEE-SSEEEEEEESSPEE-STT--EEPPPPPBPTTT--BHHHHHHHHHHHS---S-TT-SSSS------------------PPP-----------SSHHHHTT-TTTGGGEEEEEEETTSEEEEES--HHHHHHHHHHHHHHHHHHHHTTS--SEEEEPPGGG-EEEEEEEEE-TT-SS-EEETTEEEE-TT--HHHHHHHHHHHHHHHHHHHHHHHHHHHHHHHTHHHHHHHHHS--SS-HHHHHHHHHHHHHHHHHHHHHHHHHHHHHHTT-

Foldseek 3Di:
DDPVVPFWKKKKKQFAQFFPQVVVQVCCCPWQVWDWDDDPFKIKIKAFPDWDQTPPPAGTHGDDADADPPPRHGPVVVQVVVVVPPPPPPPLPPDDPPPDDDDDDDDDDDDDDDDDDDDDDDDDDPDDPVPPPPPLVVCLVVVLRMKMWMHGRRRMIMITRDDPVRVVSVVVNLVVQQVVCVVVVHHGGGDGTDDPVLMQMDMATEDEDCVDPGWDADPRYTYHHSNDGVVNVVVVVVVVRLVSQLVSLVVVLVVLCVVCVVVVVCCVVPVDDPDDPVVVVVSVVSNVVSVVSNVVSVVVVVVVVVVVD

Nearest PDB structures (foldseek):
  8vp6-assembly1_B  TM=4.128E-01  e=2.323E+00  Acetivibrio thermocellus ATCC 27405
  8vp9-assembly1_B  TM=4.095E-01  e=2.964E+00  Acetivibrio thermocellus ATCC 27405
  8t3k-assembly1_C  TM=4.080E-01  e=2.964E+00  Bacillus subtilis subsp. subtilis str. 168
  9baa-assembly1_B  TM=4.062E-01  e=4.019E+00  Acetivibrio thermocellus ATCC 27405
  7pru-assembly1_B  TM=4.000E-01  e=5.127E+00  Thermochaetoides thermophila DSM 1495

Solvent-accessible surface area (backbone atoms only — not comparable to full-atom values): 18258 Å² total; per-residue (Å²): 136,72,84,72,86,76,58,41,36,34,40,34,38,37,50,28,60,21,35,39,58,70,60,44,48,51,47,39,40,71,62,21,54,26,50,68,47,81,55,99,69,35,38,42,35,42,30,36,55,69,73,39,76,30,61,98,89,38,60,49,18,29,42,90,78,71,56,42,88,91,77,72,43,32,67,67,53,56,50,52,55,53,56,71,67,48,76,82,81,69,62,94,76,76,76,81,90,75,83,72,84,80,88,89,83,90,86,81,88,83,88,82,90,82,90,81,86,89,77,95,76,80,96,71,84,90,79,77,80,82,78,65,64,75,68,60,71,69,44,55,77,52,61,74,41,38,26,40,35,41,41,29,45,70,14,26,37,32,38,32,53,53,53,73,67,56,51,51,41,53,53,51,39,53,54,49,52,18,54,55,24,49,77,71,74,45,84,43,33,60,39,69,66,51,57,81,91,68,46,36,74,47,78,34,34,39,48,71,38,83,89,51,93,63,70,47,77,56,93,56,33,37,40,34,44,59,81,64,50,70,64,59,52,48,54,52,46,48,54,50,43,51,51,46,53,48,52,50,46,50,52,57,37,50,55,55,46,62,72,48,54,59,55,64,56,42,39,74,73,65,72,60,64,102,63,56,73,67,57,54,52,52,53,53,50,52,54,52,49,46,52,49,57,48,50,52,54,52,44,60,57,51,53,64,64,60,76,76,112

Mean predicted aligned error: 13.41 Å

Organism: NCBI:txid2604345

InterPro domains:
  IPR003734 Domain of unknown function DUF155 [PF02582] (149-297)
  IPR051624 RMD1/Sad1-interacting [PTHR16255] (8-296)

Radius of gyration: 25.52 Å; Cα contacts (8 Å, |Δi|>4): 378; chains: 1; bounding box: 68×48×86 Å